Protein AF-A0A962DS33-F1 (afdb_monomer_lite)

pLDDT: mean 89.72, std 7.45, range [48.84, 98.06]

Secondary structure (DSSP, 8-state):
-HHHHHHHHHHHHTTTTT-HHHHHHHHHHHHHHIIIII--HHHHHHHHHHHHHHHHHSSS--HHHHHHHHHHHHHHHHHTT-HHHHHHHHHHHHHHHHT-SS--HHHHHHHHHHHHHHHHHTT-HHHHHHHHHHHHHHH-TT--HHHHHHHHHHHHHHHHHTTPPPPHHHHHHHHHHHHHH-TTSHHHHHHHHHHH--

Radius of gyration: 17.38 Å; chains: 1; bounding box: 37×38×50 Å

Foldseek 3Di:
DVVVLVVCVVVCVVPCVVPLLVQLVSLLVQLCCCLQPVVNLVSNVVSLVSSLVSQVPDPCRPLLSNLVSLLSQLVSCVSNVVVVSNVVSLVVSVVSVVVDPDHDLVSLLSNLLSQLQNCLVVLNLVRNVVSLVSNDVSCDPVRDPVSVLSSLLSVLSNCVSVVHADDPVLVVSLVCVCVVPNCSGPSNVVSCVSNPVD

Sequence (198 aa):
AREQIELIRPLWESDAEHNPGNLARMHEALAVIASEGDHDVERALSEIDQALAIRRAQAAPTPQELIMTLLTAHRAATLDGMHPKAEAYLKEARELLAGVAQPLPWLLRNFELREAEFAADQGDVATSRRHLQALARVLGPERPDLYADWAQYVELKLARVEHRKPTEADREWQAGLAQRWGADAEIVRVSTQLIGAN

Structure (mmCIF, N/CA/C/O backbone):
data_AF-A0A962DS33-F1
#
_entry.id   AF-A0A962DS33-F1
#
loop_
_atom_site.group_PDB
_atom_site.id
_atom_site.type_symbol
_atom_site.label_atom_id
_atom_site.label_alt_id
_atom_site.label_comp_id
_atom_site.label_asym_id
_atom_site.label_entity_id
_atom_site.label_seq_id
_atom_site.pdbx_PDB_ins_code
_atom_site.Cartn_x
_atom_site.Cartn_y
_atom_site.Cartn_z
_atom_site.occupancy
_atom_site.B_iso_or_equiv
_atom_site.auth_seq_id
_atom_site.auth_comp_id
_atom_site.auth_asym_id
_atom_site.auth_atom_id
_atom_site.pdbx_PDB_model_num
ATOM 1 N N . ALA A 1 1 ? 5.650 -15.550 8.546 1.00 69.75 1 ALA A N 1
ATOM 2 C CA . ALA A 1 1 ? 4.542 -14.630 8.881 1.00 69.75 1 ALA A CA 1
ATOM 3 C C . ALA A 1 1 ? 3.247 -15.378 9.213 1.00 69.75 1 ALA A C 1
ATOM 5 O O . ALA A 1 1 ? 2.803 -15.271 10.346 1.00 69.75 1 ALA A O 1
ATOM 6 N N . ARG A 1 2 ? 2.673 -16.187 8.304 1.00 75.25 2 ARG A N 1
ATOM 7 C CA . ARG A 1 2 ? 1.418 -16.934 8.556 1.00 75.25 2 ARG A CA 1
ATOM 8 C C . ARG A 1 2 ? 1.441 -17.781 9.831 1.00 75.25 2 ARG A C 1
ATOM 10 O O . ARG A 1 2 ? 0.589 -17.600 10.683 1.00 75.25 2 ARG A O 1
ATOM 17 N N . GLU A 1 3 ? 2.450 -18.632 9.999 1.00 80.94 3 GLU A N 1
ATOM 18 C CA . GLU A 1 3 ? 2.587 -19.487 11.192 1.00 80.94 3 GLU A CA 1
ATOM 19 C C . GLU A 1 3 ? 2.683 -18.684 12.499 1.00 80.94 3 GLU A C 1
ATOM 21 O O . GLU A 1 3 ? 2.140 -19.087 13.522 1.00 80.94 3 GLU A O 1
ATOM 26 N N . GLN A 1 4 ? 3.327 -17.514 12.462 1.00 81.50 4 GLN A N 1
ATOM 27 C CA . GLN A 1 4 ? 3.405 -16.618 13.618 1.00 81.50 4 GLN A CA 1
ATOM 28 C C . GLN A 1 4 ? 2.043 -15.990 13.924 1.00 81.50 4 GLN A C 1
ATOM 30 O O . GLN A 1 4 ? 1.675 -15.888 15.088 1.00 81.50 4 GLN A O 1
ATOM 35 N N . ILE A 1 5 ? 1.283 -15.602 12.895 1.00 85.19 5 ILE A N 1
ATOM 36 C CA . ILE A 1 5 ? -0.071 -15.073 13.076 1.00 85.19 5 ILE A CA 1
ATOM 37 C C . ILE A 1 5 ? -0.992 -16.154 13.642 1.00 85.19 5 ILE A C 1
ATOM 39 O O . ILE A 1 5 ? -1.695 -15.874 14.600 1.00 85.19 5 ILE A O 1
ATOM 43 N N . GLU A 1 6 ? -0.952 -17.386 13.133 1.00 85.81 6 GLU A N 1
ATOM 44 C CA . GLU A 1 6 ? -1.765 -18.489 13.673 1.00 85.81 6 GLU A CA 1
ATOM 45 C C . GLU A 1 6 ? -1.441 -18.788 15.147 1.00 85.81 6 GLU A C 1
ATOM 47 O O . GLU A 1 6 ? -2.332 -19.118 15.925 1.00 85.81 6 GLU A O 1
ATOM 52 N N . LEU A 1 7 ? -0.183 -18.612 15.562 1.00 86.88 7 LEU A N 1
ATOM 53 C CA . LEU A 1 7 ? 0.228 -18.805 16.953 1.00 86.88 7 LEU A CA 1
ATOM 54 C C . LEU A 1 7 ? -0.249 -17.678 17.887 1.00 86.88 7 LEU A C 1
ATOM 56 O O . LEU A 1 7 ? -0.542 -17.933 19.053 1.00 86.88 7 LEU A O 1
ATOM 60 N N . ILE A 1 8 ? -0.317 -16.437 17.397 1.00 84.88 8 ILE A N 1
ATOM 61 C CA . ILE A 1 8 ? -0.626 -15.256 18.222 1.00 84.88 8 ILE A CA 1
ATOM 62 C C . ILE A 1 8 ? -2.112 -14.866 18.133 1.00 84.88 8 ILE A C 1
ATOM 64 O O . ILE A 1 8 ? -2.649 -14.293 19.080 1.00 84.88 8 ILE A O 1
ATOM 68 N N . ARG A 1 9 ? -2.809 -15.224 17.047 1.00 87.56 9 ARG A N 1
ATOM 69 C CA . ARG A 1 9 ? -4.224 -14.900 16.807 1.00 87.56 9 ARG A CA 1
ATOM 70 C C . ARG A 1 9 ? -5.126 -15.240 18.001 1.00 87.56 9 ARG A C 1
ATOM 72 O O . ARG A 1 9 ? -5.825 -14.329 18.443 1.00 87.56 9 ARG A O 1
ATOM 79 N N . PRO A 1 10 ? -5.069 -16.444 18.612 1.00 89.06 10 PRO A N 1
ATOM 80 C CA . PRO A 1 10 ? -5.935 -16.759 19.750 1.00 89.06 10 PRO A CA 1
ATOM 81 C C . PRO A 1 10 ? -5.722 -15.824 20.951 1.00 89.06 10 PRO A C 1
ATOM 83 O O . PRO A 1 10 ? -6.654 -15.549 21.706 1.00 89.06 10 PRO A O 1
ATOM 86 N N . LEU A 1 11 ? -4.501 -15.305 21.134 1.00 85.00 11 LEU A N 1
ATOM 87 C CA . LEU A 1 11 ? -4.186 -14.360 22.208 1.00 85.00 11 LEU A CA 1
ATOM 88 C C . LEU A 1 11 ? -4.801 -12.983 21.945 1.00 85.00 11 LEU A C 1
ATOM 90 O O . LEU A 1 11 ? -5.302 -12.357 22.870 1.00 85.00 11 LEU A O 1
ATOM 94 N N . TRP A 1 12 ? -4.786 -12.508 20.699 1.00 86.06 12 TRP A N 1
ATOM 95 C CA . TRP A 1 12 ? -5.390 -11.219 20.352 1.00 86.06 12 TRP A CA 1
ATOM 96 C C . TRP A 1 12 ? -6.917 -11.277 20.280 1.00 86.06 12 TRP A C 1
ATOM 98 O O . TRP A 1 12 ? -7.574 -10.321 20.679 1.00 86.06 12 TRP A O 1
ATOM 108 N N . GLU A 1 13 ? -7.487 -12.394 19.830 1.00 87.12 13 GLU A N 1
ATOM 109 C CA . GLU A 1 13 ? -8.941 -12.592 19.775 1.00 87.12 13 GLU A CA 1
ATOM 110 C C . GLU A 1 13 ? -9.561 -12.770 21.165 1.00 87.12 13 GLU A C 1
ATOM 112 O O . GLU A 1 13 ? -10.662 -12.281 21.412 1.00 87.12 13 GLU A O 1
ATOM 117 N N . SER A 1 14 ? -8.852 -13.421 22.094 1.00 87.69 14 SER A N 1
ATOM 118 C CA . SER A 1 14 ? -9.339 -13.613 23.470 1.00 87.69 14 SER A CA 1
ATOM 119 C C . SER A 1 14 ? -9.380 -12.328 24.303 1.00 87.69 14 SER A C 1
ATOM 121 O O . SER A 1 14 ? -10.050 -12.305 25.334 1.00 87.69 14 SER A O 1
ATOM 123 N N . ASP A 1 15 ? -8.718 -11.260 23.848 1.00 85.94 15 ASP A N 1
ATOM 124 C CA . ASP A 1 15 ? -8.681 -9.955 24.512 1.00 85.94 15 ASP A CA 1
ATOM 125 C C . ASP A 1 15 ? -8.832 -8.794 23.510 1.00 85.94 15 ASP A C 1
ATOM 127 O O . ASP A 1 15 ? -8.095 -7.800 23.526 1.00 85.94 15 ASP A O 1
ATOM 131 N N . ALA A 1 16 ? -9.790 -8.949 22.590 1.00 83.00 16 ALA A N 1
ATOM 132 C CA . ALA A 1 16 ? -10.045 -8.007 21.501 1.00 83.00 16 ALA A CA 1
ATOM 133 C C . ALA A 1 16 ? -10.392 -6.592 22.000 1.00 83.00 16 ALA A C 1
ATOM 135 O O . ALA A 1 16 ? -9.999 -5.604 21.376 1.00 83.00 16 ALA A O 1
ATOM 136 N N . GLU A 1 17 ? -11.093 -6.490 23.134 1.00 83.25 17 GLU A N 1
ATOM 137 C CA . GLU A 1 17 ? -11.504 -5.210 23.726 1.00 83.25 17 GLU A CA 1
ATOM 138 C C . GLU A 1 17 ? -10.309 -4.375 24.202 1.00 83.25 17 GLU A C 1
ATOM 140 O O . GLU A 1 17 ? -10.299 -3.157 24.010 1.00 83.25 17 GLU A O 1
ATOM 145 N N . HIS A 1 18 ? -9.279 -5.010 24.771 1.00 84.50 18 HIS A N 1
ATOM 146 C CA . HIS A 1 18 ? -8.101 -4.306 25.287 1.00 84.50 18 HIS A CA 1
ATOM 147 C C . HIS A 1 18 ? -6.954 -4.222 24.272 1.00 84.50 18 HIS A C 1
ATOM 149 O O . HIS A 1 18 ? -6.033 -3.427 24.457 1.00 84.50 18 HIS A O 1
ATOM 155 N N . ASN A 1 19 ? -7.014 -4.978 23.168 1.00 84.75 19 ASN A N 1
ATOM 156 C CA . ASN A 1 19 ? -5.986 -4.977 22.122 1.00 84.75 19 ASN A CA 1
ATOM 157 C C . ASN A 1 19 ? -6.504 -4.680 20.701 1.00 84.75 19 ASN A C 1
ATOM 159 O O . ASN A 1 19 ? -5.982 -5.255 19.735 1.00 84.75 19 ASN A O 1
ATOM 163 N N . PRO A 1 20 ? -7.449 -3.742 20.498 1.00 87.62 20 PRO A N 1
ATOM 164 C CA . PRO A 1 20 ? -8.078 -3.557 19.193 1.00 87.62 20 PRO A CA 1
ATOM 165 C C . PRO A 1 20 ? -7.066 -3.088 18.132 1.00 87.62 20 PRO A C 1
ATOM 167 O O . PRO A 1 20 ? -7.207 -3.389 16.950 1.00 87.62 20 PRO A O 1
ATOM 170 N N . GLY A 1 21 ? -5.996 -2.392 18.535 1.00 87.56 21 GLY A N 1
ATOM 171 C CA . GLY A 1 21 ? -4.919 -1.989 17.627 1.00 87.56 21 GLY A CA 1
ATOM 172 C C . GLY A 1 21 ? -4.074 -3.159 17.112 1.00 87.56 21 GLY A C 1
ATOM 173 O O . GLY A 1 21 ? -3.669 -3.144 15.953 1.00 87.56 21 GLY A O 1
ATOM 174 N N . ASN A 1 22 ? -3.819 -4.176 17.942 1.00 88.81 22 ASN A N 1
ATOM 175 C CA . ASN A 1 22 ? -3.087 -5.375 17.517 1.00 88.81 22 ASN A CA 1
ATOM 176 C C . ASN A 1 22 ? -3.970 -6.278 16.658 1.00 88.81 22 ASN A C 1
ATOM 178 O O . ASN A 1 22 ? -3.499 -6.790 15.647 1.00 88.81 22 ASN A O 1
ATOM 182 N N . LEU A 1 23 ? -5.253 -6.398 17.011 1.00 91.25 23 LEU A N 1
ATOM 183 C CA . LEU A 1 23 ? -6.218 -7.160 16.228 1.00 91.25 23 LEU A CA 1
ATOM 184 C C . LEU A 1 23 ? -6.380 -6.576 14.815 1.00 91.25 23 LEU A C 1
ATOM 186 O O . LEU A 1 23 ? -6.279 -7.308 13.836 1.00 91.25 23 LEU A O 1
ATOM 190 N N . ALA A 1 24 ? -6.510 -5.251 14.684 1.00 92.50 24 ALA A N 1
ATOM 191 C CA . ALA A 1 24 ? -6.541 -4.604 13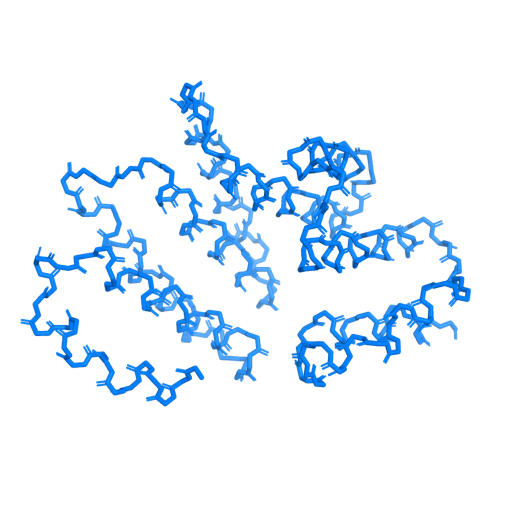.371 1.00 92.50 24 ALA A CA 1
ATOM 192 C C . ALA A 1 24 ? -5.262 -4.877 12.555 1.00 92.50 24 ALA A C 1
ATOM 194 O O . ALA A 1 24 ? -5.355 -5.294 11.405 1.00 92.50 24 ALA A O 1
ATOM 195 N N . ARG A 1 25 ? -4.069 -4.740 13.159 1.00 91.06 25 ARG A N 1
ATOM 196 C CA . ARG A 1 25 ? -2.787 -5.029 12.478 1.00 91.06 25 ARG A CA 1
ATOM 197 C C . ARG A 1 25 ? -2.646 -6.489 12.054 1.00 91.06 25 ARG A C 1
ATOM 199 O O . ARG A 1 25 ? -2.016 -6.772 11.040 1.00 91.06 25 ARG A O 1
ATOM 206 N N . MET A 1 26 ? -3.214 -7.420 12.818 1.00 93.50 26 MET A N 1
ATOM 207 C CA . MET A 1 26 ? -3.263 -8.828 12.432 1.00 93.50 26 MET A CA 1
ATOM 208 C C . MET A 1 26 ? -4.049 -9.007 11.134 1.00 93.50 26 MET A C 1
ATOM 210 O O . MET A 1 26 ? -3.543 -9.630 10.204 1.00 93.50 26 MET A O 1
ATOM 214 N N . HIS A 1 27 ? -5.252 -8.438 11.066 1.00 94.56 27 HIS A N 1
ATOM 215 C CA . HIS A 1 27 ? -6.090 -8.478 9.871 1.00 94.56 27 HIS A CA 1
ATOM 216 C C . HIS A 1 27 ? -5.427 -7.757 8.683 1.00 94.56 27 HIS A C 1
ATOM 218 O O . HIS A 1 27 ? -5.398 -8.296 7.581 1.00 94.56 27 HIS A O 1
ATOM 224 N N . GLU A 1 28 ? -4.780 -6.607 8.906 1.00 94.06 28 GLU A N 1
ATOM 225 C CA . GLU A 1 28 ? -3.959 -5.920 7.893 1.00 94.06 28 GLU A CA 1
ATOM 226 C C . GLU A 1 28 ? -2.869 -6.856 7.323 1.00 94.06 28 GLU A C 1
ATOM 228 O O . GLU A 1 28 ? -2.701 -6.960 6.108 1.00 94.06 28 GLU A O 1
ATOM 233 N N . ALA A 1 29 ? -2.150 -7.583 8.185 1.00 90.50 29 ALA A N 1
ATOM 234 C CA . ALA A 1 29 ? -1.116 -8.524 7.757 1.00 90.50 29 ALA A CA 1
ATOM 235 C C . ALA A 1 29 ? -1.692 -9.743 7.016 1.00 90.50 29 ALA A C 1
ATOM 237 O O . ALA A 1 29 ? -1.107 -10.192 6.029 1.00 90.50 29 ALA A O 1
ATOM 238 N N . LEU A 1 30 ? -2.831 -10.276 7.467 1.00 91.38 30 LEU A N 1
ATOM 239 C CA . LEU A 1 30 ? -3.521 -11.384 6.802 1.00 91.38 30 LEU A CA 1
ATOM 240 C C . LEU A 1 30 ? -4.019 -10.987 5.412 1.00 91.38 30 LEU A C 1
ATOM 242 O O . LEU A 1 30 ? -3.870 -11.777 4.482 1.00 91.38 30 LEU A O 1
ATOM 246 N N . ALA A 1 31 ? -4.515 -9.760 5.253 1.00 91.81 31 ALA A N 1
ATOM 247 C CA . ALA A 1 31 ? -4.919 -9.228 3.959 1.00 91.81 31 ALA A CA 1
ATOM 248 C C . ALA A 1 31 ? -3.753 -9.167 2.963 1.00 91.81 31 ALA A C 1
ATOM 250 O O . ALA A 1 31 ? -3.883 -9.619 1.825 1.00 91.81 31 ALA A O 1
ATOM 251 N N . VAL A 1 32 ? -2.594 -8.658 3.399 1.00 87.81 32 VAL A N 1
ATOM 252 C CA . VAL A 1 32 ? -1.387 -8.590 2.556 1.00 87.81 32 VAL A CA 1
ATOM 253 C C . VAL A 1 32 ? -0.911 -9.989 2.172 1.00 87.81 32 VAL A C 1
ATOM 255 O O . VAL A 1 32 ? -0.631 -10.237 1.004 1.00 87.81 32 VAL A O 1
ATOM 258 N N . ILE A 1 33 ? -0.872 -10.922 3.127 1.00 87.00 33 ILE A N 1
ATOM 259 C CA . ILE A 1 33 ? -0.494 -12.318 2.863 1.00 87.00 33 ILE A CA 1
ATOM 260 C C . ILE A 1 33 ? -1.449 -12.966 1.849 1.00 87.00 33 ILE A C 1
ATOM 262 O O . ILE A 1 33 ? -0.992 -13.669 0.948 1.00 87.00 33 ILE A O 1
ATOM 266 N N . ALA A 1 34 ? -2.756 -12.733 1.985 1.00 88.69 34 ALA A N 1
ATOM 267 C CA . ALA A 1 34 ? -3.756 -13.259 1.064 1.00 88.69 34 ALA A CA 1
ATOM 268 C C . ALA A 1 34 ? -3.598 -12.673 -0.352 1.00 88.69 34 ALA A C 1
ATOM 270 O O . ALA A 1 34 ? -3.615 -13.436 -1.314 1.00 88.69 34 ALA A O 1
ATOM 271 N N . SER A 1 35 ? -3.351 -11.364 -0.477 1.00 86.19 35 SER A N 1
ATOM 272 C CA . SER A 1 35 ? -3.203 -10.684 -1.779 1.00 86.19 35 SER A CA 1
ATOM 273 C C . SER A 1 35 ? -1.890 -11.056 -2.486 1.00 86.19 35 SER A C 1
ATOM 275 O O . SER A 1 35 ? -1.870 -11.444 -3.656 1.00 86.19 35 SER A O 1
ATOM 277 N N . GLU A 1 36 ? -0.761 -10.939 -1.776 1.00 82.31 36 GLU A N 1
ATOM 278 C CA . GLU A 1 36 ? 0.580 -11.086 -2.359 1.00 82.31 36 GLU A CA 1
ATOM 279 C C . GLU A 1 36 ? 1.025 -12.544 -2.482 1.00 82.31 36 GLU A C 1
ATOM 281 O O . GLU A 1 36 ? 1.724 -12.875 -3.438 1.00 82.31 36 GLU A O 1
ATOM 286 N N . GLY A 1 37 ? 0.654 -13.391 -1.517 1.00 78.06 37 GLY A N 1
ATOM 287 C CA . GLY A 1 37 ? 1.116 -14.776 -1.433 1.00 78.06 37 GLY A CA 1
ATOM 288 C C . GLY A 1 37 ? 0.131 -15.781 -2.020 1.00 78.06 37 GLY A C 1
ATOM 289 O O . GLY A 1 37 ? 0.484 -16.537 -2.920 1.00 78.06 37 GLY A O 1
ATOM 290 N N . ASP A 1 38 ? -1.099 -15.803 -1.500 1.00 80.50 38 ASP A N 1
ATOM 291 C CA . ASP A 1 38 ? -2.093 -16.816 -1.896 1.00 80.50 38 ASP A CA 1
ATOM 292 C C . ASP A 1 38 ? -2.875 -16.431 -3.158 1.00 80.50 38 ASP A C 1
ATOM 294 O O . ASP A 1 38 ? -3.505 -17.295 -3.768 1.00 80.50 38 ASP A O 1
ATOM 298 N N . HIS A 1 39 ? -2.855 -15.147 -3.531 1.00 82.19 39 HIS A N 1
ATOM 299 C CA . HIS A 1 39 ? -3.753 -14.560 -4.528 1.00 82.19 39 HIS A CA 1
ATOM 300 C C . HIS A 1 39 ? -5.237 -14.852 -4.222 1.00 82.19 39 HIS A C 1
ATOM 302 O O . HIS A 1 39 ? -6.052 -15.068 -5.121 1.00 82.19 39 HIS A O 1
ATOM 308 N N . ASP A 1 40 ? -5.576 -14.868 -2.929 1.00 89.31 40 ASP A N 1
ATOM 309 C CA . ASP A 1 40 ? -6.923 -15.086 -2.405 1.00 89.31 40 ASP A CA 1
ATOM 310 C C . ASP A 1 40 ? -7.596 -13.739 -2.131 1.00 89.31 40 ASP A C 1
ATOM 312 O O . ASP A 1 40 ? -7.549 -13.177 -1.033 1.00 89.31 40 ASP A O 1
ATOM 316 N N . VAL A 1 41 ? -8.212 -13.227 -3.189 1.00 87.38 41 VAL A N 1
ATOM 317 C CA . VAL A 1 41 ? -8.868 -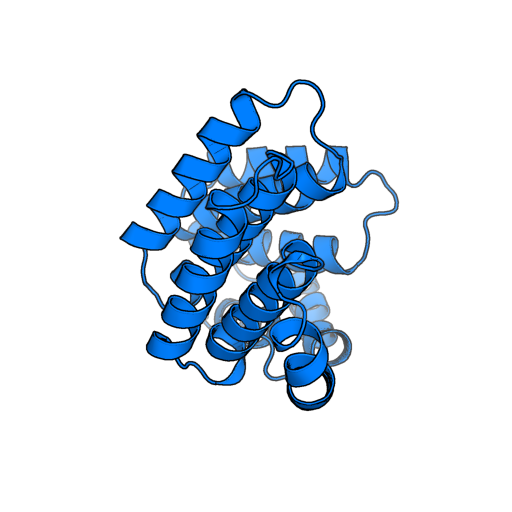11.920 -3.235 1.00 87.38 41 VAL A CA 1
ATOM 318 C C . VAL A 1 41 ? -10.033 -11.813 -2.243 1.00 87.38 41 VAL A C 1
ATOM 320 O O . VAL A 1 41 ? -10.229 -10.783 -1.594 1.00 87.38 41 VAL A O 1
ATOM 323 N N . GLU A 1 42 ? -10.838 -12.872 -2.120 1.00 89.31 42 GLU A N 1
ATOM 324 C CA . GLU A 1 42 ? -12.003 -12.879 -1.229 1.00 89.31 42 GLU A CA 1
ATOM 325 C C . GLU A 1 42 ? -11.552 -12.776 0.226 1.00 89.31 42 GLU A C 1
ATOM 327 O O . GLU A 1 42 ? -12.058 -11.944 0.989 1.00 89.31 42 GLU A O 1
ATOM 332 N N . ARG A 1 43 ? -10.538 -13.565 0.591 1.00 91.88 43 ARG A N 1
ATOM 333 C CA . ARG A 1 43 ? -9.942 -13.498 1.918 1.00 91.88 43 ARG A CA 1
ATOM 334 C C . ARG A 1 43 ? -9.294 -12.146 2.176 1.00 91.88 43 ARG A C 1
ATOM 336 O O . ARG A 1 43 ? -9.531 -11.575 3.236 1.00 91.88 43 ARG A O 1
ATOM 343 N N . ALA A 1 44 ? -8.519 -11.615 1.231 1.00 91.75 44 ALA A N 1
ATOM 344 C CA . ALA A 1 44 ? -7.869 -10.317 1.385 1.00 91.75 44 ALA A CA 1
ATOM 345 C C . ALA A 1 44 ? -8.876 -9.211 1.732 1.00 91.75 44 ALA A C 1
ATOM 347 O O . ALA A 1 44 ? -8.684 -8.474 2.702 1.00 91.75 44 ALA A O 1
ATOM 348 N N . LEU A 1 45 ? -9.993 -9.150 1.001 1.00 90.25 45 LEU A N 1
ATOM 349 C CA . LEU A 1 45 ? -11.074 -8.208 1.278 1.00 90.25 45 LEU A CA 1
ATOM 350 C C . LEU A 1 45 ? -11.734 -8.429 2.636 1.00 90.25 45 LEU A C 1
ATOM 352 O O . LEU A 1 45 ? -11.967 -7.460 3.355 1.00 90.25 45 LEU A O 1
ATOM 356 N N . SER A 1 46 ? -12.035 -9.681 2.987 1.00 93.75 46 SER A N 1
ATOM 357 C CA . SER A 1 46 ? -12.649 -9.995 4.278 1.00 93.75 46 SER A CA 1
ATOM 358 C C . SER A 1 46 ? -11.773 -9.510 5.435 1.00 93.75 46 SER A C 1
ATOM 360 O O . SER A 1 46 ? -12.271 -8.905 6.381 1.00 93.75 46 SER A O 1
ATOM 362 N N . GLU A 1 47 ? -10.462 -9.737 5.359 1.00 95.19 47 GLU A N 1
ATOM 363 C CA . GLU A 1 47 ? -9.507 -9.296 6.379 1.00 95.19 47 GLU A CA 1
ATOM 364 C C . GLU A 1 47 ? -9.409 -7.755 6.428 1.00 95.19 47 GLU A C 1
ATOM 366 O O . GLU A 1 47 ? -9.417 -7.163 7.508 1.00 95.19 47 GLU A O 1
ATOM 371 N N . ILE A 1 48 ? -9.417 -7.067 5.279 1.00 95.50 48 ILE A N 1
ATOM 372 C CA . ILE A 1 48 ? -9.467 -5.591 5.217 1.00 95.50 48 ILE A CA 1
ATOM 373 C C . ILE A 1 48 ? -10.726 -5.040 5.883 1.00 95.50 48 ILE A C 1
ATOM 375 O O . ILE A 1 48 ? -10.644 -4.083 6.659 1.00 95.50 48 ILE A O 1
ATOM 379 N N . ASP A 1 49 ? -11.885 -5.629 5.592 1.00 95.06 49 ASP A N 1
ATOM 380 C CA . ASP A 1 49 ? -13.159 -5.181 6.146 1.00 95.06 49 ASP A CA 1
ATOM 381 C C . ASP A 1 49 ? -13.169 -5.336 7.677 1.00 95.06 49 ASP A C 1
ATOM 383 O O . ASP A 1 49 ? -13.611 -4.420 8.377 1.00 95.06 49 ASP A O 1
ATOM 387 N N . GLN A 1 50 ? -12.590 -6.420 8.214 1.00 95.06 50 GLN A N 1
ATOM 388 C CA . GLN A 1 50 ? -12.398 -6.592 9.660 1.00 95.06 50 GLN A CA 1
ATOM 389 C C . GLN A 1 50 ? -11.462 -5.529 10.249 1.00 95.06 50 GLN A C 1
ATOM 391 O O . GLN A 1 50 ? -11.812 -4.877 11.236 1.00 95.06 50 GLN A O 1
ATOM 396 N N . ALA A 1 51 ? -10.298 -5.293 9.632 1.00 95.31 51 ALA A N 1
ATOM 397 C CA . ALA A 1 51 ? -9.352 -4.281 10.100 1.00 95.31 51 ALA A CA 1
ATOM 398 C C . ALA A 1 51 ? -9.991 -2.883 10.155 1.00 95.31 51 ALA A C 1
ATOM 400 O O . ALA A 1 51 ? -9.893 -2.185 11.169 1.00 95.31 51 ALA A O 1
ATOM 401 N N . LEU A 1 52 ? -10.696 -2.484 9.091 1.00 95.12 52 LEU A N 1
ATOM 402 C CA . LEU A 1 52 ? -11.386 -1.195 9.016 1.00 95.12 52 LEU A CA 1
ATOM 403 C C . LEU A 1 52 ? -12.534 -1.098 10.025 1.00 95.12 52 LEU A C 1
ATOM 405 O O . LEU A 1 52 ? -12.692 -0.046 10.648 1.00 95.12 52 LEU A O 1
ATOM 409 N N . ALA A 1 53 ? -13.315 -2.166 10.217 1.00 93.94 53 ALA A N 1
ATOM 410 C CA . ALA A 1 53 ? -14.384 -2.199 11.213 1.00 93.94 53 ALA A CA 1
ATOM 411 C C . ALA A 1 53 ? -13.833 -1.980 12.629 1.00 93.94 53 ALA A C 1
ATOM 413 O O . ALA A 1 53 ? -14.333 -1.120 13.355 1.00 93.94 53 ALA A O 1
ATOM 414 N N . ILE A 1 54 ? -12.750 -2.677 12.987 1.00 92.50 54 ILE A N 1
ATOM 415 C CA . ILE A 1 54 ? -12.088 -2.524 14.288 1.00 92.50 54 ILE A CA 1
ATOM 416 C C . ILE A 1 54 ? -11.568 -1.095 14.461 1.00 92.50 54 ILE A C 1
ATOM 418 O O . ILE A 1 54 ? -11.844 -0.461 15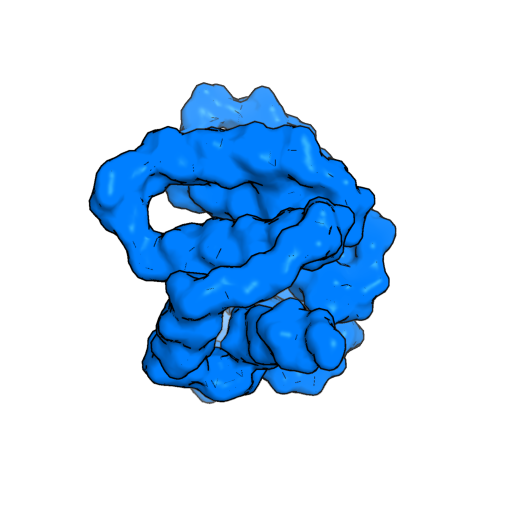.478 1.00 92.50 54 ILE A O 1
ATOM 422 N N . ARG A 1 55 ? -10.850 -0.549 13.470 1.00 92.81 55 ARG A N 1
ATOM 423 C CA . ARG A 1 55 ? -10.308 0.820 13.533 1.00 92.81 55 ARG A CA 1
ATOM 424 C C . ARG A 1 55 ? -11.401 1.869 13.688 1.00 92.81 55 ARG A C 1
ATOM 426 O O . ARG A 1 55 ? -11.238 2.787 14.480 1.00 92.81 55 ARG A O 1
ATOM 433 N N . ARG A 1 56 ? -12.512 1.733 12.962 1.00 91.25 56 ARG A N 1
ATOM 434 C CA . ARG A 1 56 ? -13.646 2.670 13.021 1.00 91.25 56 ARG A CA 1
ATOM 435 C C . ARG A 1 56 ? -14.444 2.558 14.321 1.00 91.25 56 ARG A C 1
ATOM 437 O O . ARG A 1 56 ? -15.025 3.549 14.746 1.00 91.25 56 ARG A O 1
ATOM 444 N N . ALA A 1 57 ? -14.469 1.380 14.944 1.00 89.06 57 ALA A N 1
ATOM 445 C CA . ALA A 1 57 ? -15.144 1.151 16.220 1.00 89.06 57 ALA A CA 1
ATOM 446 C C . ALA A 1 57 ? -14.316 1.586 17.443 1.00 89.06 57 ALA A C 1
ATOM 448 O O . ALA A 1 57 ? -14.864 1.708 18.539 1.00 89.06 57 ALA A O 1
ATOM 449 N N . GLN A 1 58 ? -13.009 1.822 17.289 1.00 84.56 58 GLN A N 1
ATOM 450 C CA . GLN A 1 58 ? -12.177 2.325 18.381 1.00 84.56 58 GLN A CA 1
ATOM 451 C C . GLN A 1 58 ? -12.684 3.699 18.849 1.00 84.56 58 GLN A C 1
ATOM 453 O O . GLN A 1 58 ? -13.008 4.575 18.051 1.00 84.56 58 GLN A O 1
ATOM 458 N N . ALA A 1 59 ? -12.711 3.914 20.166 1.00 66.69 59 ALA A N 1
ATOM 459 C CA . ALA A 1 59 ? -13.118 5.198 20.741 1.00 66.69 59 ALA A CA 1
ATOM 460 C C . ALA A 1 59 ? -12.108 6.330 20.453 1.00 66.69 59 ALA A C 1
ATOM 462 O O . ALA A 1 59 ? -12.466 7.505 20.510 1.00 66.69 59 ALA A O 1
ATOM 463 N N . ALA A 1 60 ? -10.851 5.982 20.152 1.00 63.94 60 ALA A N 1
ATOM 464 C CA . ALA A 1 60 ? -9.783 6.925 19.826 1.00 63.94 60 ALA A CA 1
ATOM 465 C C . ALA A 1 60 ? -8.702 6.300 18.913 1.00 63.94 60 ALA A C 1
ATOM 467 O O . ALA A 1 60 ? -7.536 6.248 19.313 1.00 63.94 60 ALA A O 1
ATOM 468 N N . PRO A 1 61 ? -9.034 5.807 17.701 1.00 64.06 61 PRO A N 1
ATOM 469 C CA . PRO A 1 61 ? -7.999 5.502 16.725 1.00 64.06 61 PRO A CA 1
ATOM 470 C C . PRO A 1 61 ? -7.260 6.808 16.454 1.00 64.06 61 PRO A C 1
ATOM 472 O O . PRO A 1 61 ? -7.886 7.856 16.247 1.00 64.06 61 PRO A O 1
ATOM 475 N N . THR A 1 62 ? -5.931 6.787 16.433 1.00 78.88 62 THR A N 1
ATOM 476 C CA . THR A 1 62 ? -5.262 7.956 15.865 1.00 78.88 62 THR A CA 1
ATOM 477 C C . THR A 1 62 ? -5.687 8.028 14.392 1.00 78.88 62 THR A C 1
ATOM 479 O O . THR A 1 62 ? -5.658 6.998 13.713 1.00 78.88 62 THR A O 1
ATOM 482 N N . PRO A 1 63 ? -6.089 9.195 13.849 1.00 86.94 63 PRO A N 1
ATOM 483 C CA . PRO A 1 63 ? -6.420 9.312 12.425 1.00 86.94 63 PRO A CA 1
ATOM 484 C C . PRO A 1 63 ? -5.335 8.706 11.523 1.00 86.94 63 PRO A C 1
ATOM 486 O O . PRO A 1 63 ? -5.620 8.125 10.485 1.00 86.94 63 PRO A O 1
ATOM 489 N N . GLN A 1 64 ? -4.086 8.753 11.987 1.00 91.56 64 GLN A N 1
ATOM 490 C CA . GLN A 1 64 ? -2.912 8.165 11.351 1.00 91.56 64 GLN A CA 1
ATOM 491 C C . GLN A 1 64 ? -2.968 6.632 11.231 1.00 91.56 64 GLN A C 1
ATOM 493 O O . GLN A 1 64 ? -2.569 6.092 10.203 1.00 91.56 64 GLN A O 1
ATOM 498 N N . GLU A 1 65 ? -3.478 5.915 12.234 1.00 91.88 65 GLU A N 1
ATOM 499 C CA . GLU A 1 65 ? -3.649 4.457 12.168 1.00 91.88 65 GLU A CA 1
ATOM 500 C C . GLU A 1 65 ? -4.748 4.039 11.191 1.00 91.88 65 GLU A C 1
ATOM 502 O O . GLU A 1 65 ? -4.577 3.069 10.449 1.00 91.88 65 GLU A O 1
ATOM 507 N N . LEU A 1 66 ? -5.861 4.779 11.154 1.00 94.31 66 LEU A N 1
ATOM 508 C CA . LEU A 1 66 ? -6.903 4.539 10.157 1.00 94.31 66 LEU A CA 1
ATOM 509 C C . LEU A 1 66 ? -6.368 4.801 8.744 1.00 94.31 66 LEU A C 1
ATOM 511 O O . LEU A 1 66 ? -6.577 3.974 7.859 1.00 94.31 66 LEU A O 1
ATOM 515 N N . ILE A 1 67 ? -5.609 5.886 8.545 1.00 96.31 67 ILE A N 1
ATOM 516 C CA . ILE A 1 67 ? -4.959 6.165 7.257 1.00 96.31 67 ILE A CA 1
ATOM 517 C C . ILE A 1 67 ? -4.041 5.003 6.857 1.00 96.31 67 ILE A C 1
ATOM 519 O O . ILE A 1 67 ? -4.124 4.549 5.723 1.00 96.31 67 ILE A O 1
ATOM 523 N N . MET A 1 68 ? -3.221 4.454 7.759 1.00 94.75 68 MET A N 1
ATOM 524 C CA . MET A 1 68 ? -2.399 3.279 7.419 1.00 94.75 6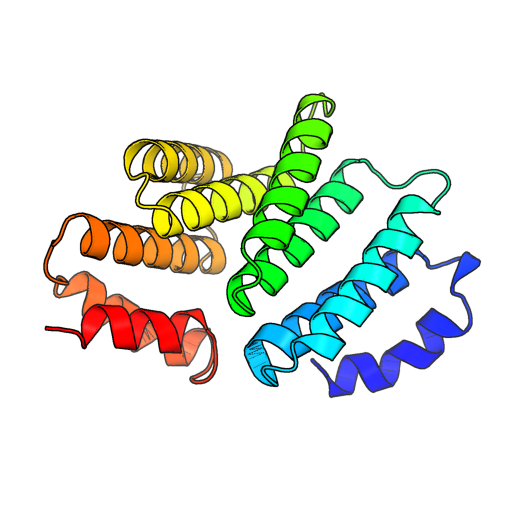8 MET A CA 1
ATOM 525 C C . MET A 1 68 ? -3.218 2.074 6.999 1.00 94.75 68 MET A C 1
ATOM 527 O O . MET A 1 68 ? -2.873 1.415 6.023 1.00 94.75 68 MET A O 1
ATOM 531 N N . THR A 1 69 ? -4.308 1.809 7.713 1.00 95.88 69 THR A N 1
ATOM 532 C CA . THR A 1 69 ? -5.204 0.698 7.384 1.00 95.88 69 THR A CA 1
ATOM 533 C C . THR A 1 69 ? -5.784 0.887 5.980 1.00 95.88 69 THR A C 1
ATOM 535 O O . THR A 1 69 ? -5.793 -0.050 5.186 1.00 95.88 69 THR A O 1
ATOM 538 N N . LEU A 1 70 ? -6.182 2.115 5.629 1.00 97.25 70 LEU A N 1
ATOM 539 C CA . LEU A 1 70 ? -6.662 2.469 4.291 1.00 97.25 70 LEU A CA 1
ATOM 540 C C . LEU A 1 70 ? -5.573 2.352 3.215 1.00 97.25 70 LEU A C 1
ATOM 542 O O . LEU A 1 70 ? -5.864 1.910 2.109 1.00 97.25 70 LEU A O 1
ATOM 546 N N . LEU A 1 71 ? -4.319 2.698 3.515 1.00 96.38 71 LEU A N 1
ATOM 547 C CA . LEU A 1 71 ? -3.200 2.528 2.579 1.00 96.38 71 LEU A CA 1
ATOM 548 C C . LEU A 1 71 ? -2.880 1.045 2.325 1.00 96.38 71 LEU A C 1
ATOM 550 O O . LEU A 1 71 ? -2.591 0.671 1.186 1.00 96.38 71 LEU A O 1
ATOM 554 N N . THR A 1 72 ? -2.980 0.197 3.352 1.00 94.19 72 THR A N 1
ATOM 555 C CA . THR A 1 72 ? -2.883 -1.265 3.214 1.00 94.19 72 THR A CA 1
ATOM 556 C C . THR A 1 72 ? -4.050 -1.815 2.396 1.00 94.19 72 THR A C 1
ATOM 558 O O . THR A 1 72 ? -3.831 -2.581 1.459 1.00 94.19 72 THR A O 1
ATOM 561 N N . ALA A 1 73 ? -5.276 -1.370 2.687 1.00 94.94 73 ALA A N 1
ATOM 562 C CA . ALA A 1 73 ? -6.477 -1.749 1.948 1.00 94.94 73 ALA A CA 1
ATOM 563 C C . ALA A 1 73 ? -6.394 -1.352 0.467 1.00 94.94 73 ALA A C 1
ATOM 565 O O . ALA A 1 73 ? -6.713 -2.147 -0.414 1.00 94.94 73 ALA A O 1
ATOM 566 N N . HIS A 1 74 ? -5.909 -0.139 0.190 1.00 95.06 74 HIS A N 1
ATOM 567 C CA . HIS A 1 74 ? -5.628 0.339 -1.157 1.00 95.06 74 HIS A CA 1
ATOM 568 C C . HIS A 1 74 ? -4.644 -0.585 -1.880 1.00 95.06 74 HIS A C 1
ATOM 570 O O . HIS A 1 74 ? -4.924 -1.004 -2.999 1.00 95.06 74 HIS A O 1
ATOM 576 N N . ARG A 1 75 ? -3.512 -0.923 -1.245 1.00 91.06 75 ARG A N 1
ATOM 577 C CA . ARG A 1 75 ? -2.501 -1.811 -1.837 1.00 91.06 75 ARG A CA 1
ATOM 578 C C . ARG A 1 75 ? -3.102 -3.168 -2.192 1.00 91.06 75 ARG A C 1
ATOM 580 O O . ARG A 1 75 ? -3.012 -3.562 -3.345 1.00 91.06 75 ARG A O 1
ATOM 587 N N . ALA A 1 76 ? -3.741 -3.838 -1.239 1.00 89.81 76 ALA A N 1
ATOM 588 C CA . ALA A 1 76 ? -4.372 -5.136 -1.466 1.00 89.81 76 ALA A CA 1
ATOM 589 C C . ALA A 1 76 ? -5.407 -5.085 -2.606 1.00 89.81 76 ALA A C 1
ATOM 591 O O . ALA A 1 76 ? -5.315 -5.845 -3.564 1.00 89.81 76 ALA A O 1
ATOM 592 N N . ALA A 1 77 ? -6.305 -4.094 -2.591 1.00 90.62 77 ALA A N 1
ATOM 593 C CA . ALA A 1 77 ? -7.280 -3.912 -3.663 1.00 90.62 77 ALA A CA 1
ATOM 594 C C . ALA A 1 77 ? -6.629 -3.652 -5.038 1.00 90.62 77 ALA A C 1
ATOM 596 O O . ALA A 1 77 ? -7.156 -4.105 -6.051 1.00 90.62 77 ALA A O 1
ATOM 597 N N . THR A 1 78 ? -5.496 -2.943 -5.102 1.00 88.88 78 THR A N 1
ATOM 598 C CA . THR A 1 78 ? -4.739 -2.747 -6.351 1.00 88.88 78 THR A CA 1
ATOM 599 C C . THR A 1 78 ? -4.156 -4.064 -6.866 1.00 88.88 78 THR A C 1
ATOM 601 O O . THR A 1 78 ? -4.280 -4.347 -8.057 1.00 88.88 78 THR A O 1
ATOM 604 N N . LEU A 1 79 ? -3.567 -4.879 -5.984 1.00 84.44 79 LEU A N 1
ATOM 605 C CA . LEU A 1 79 ? -2.997 -6.187 -6.337 1.00 84.44 79 LEU A CA 1
ATOM 606 C C . LEU A 1 79 ? -4.042 -7.145 -6.900 1.00 84.44 79 LEU A C 1
ATOM 608 O O . LEU A 1 79 ? -3.772 -7.870 -7.855 1.00 84.44 79 LEU A O 1
ATOM 612 N N . ASP A 1 80 ? -5.247 -7.073 -6.350 1.00 85.12 80 ASP A N 1
ATOM 613 C CA . ASP A 1 80 ? -6.375 -7.910 -6.738 1.00 85.12 80 ASP A CA 1
ATOM 614 C C . ASP A 1 80 ? -7.160 -7.348 -7.943 1.00 85.12 80 ASP A C 1
ATOM 616 O O . ASP A 1 80 ? -8.216 -7.868 -8.309 1.00 85.12 80 ASP A O 1
ATOM 620 N N . GLY A 1 81 ? -6.684 -6.263 -8.570 1.00 86.44 81 GLY A N 1
ATOM 621 C CA . GLY A 1 81 ? -7.325 -5.637 -9.736 1.00 86.44 81 GLY A CA 1
ATOM 622 C C . GLY A 1 81 ? -8.641 -4.908 -9.426 1.00 86.44 81 GLY A C 1
ATOM 623 O O . GLY A 1 81 ? -9.412 -4.570 -10.327 1.00 86.44 81 GLY A O 1
ATOM 624 N N . MET A 1 82 ? -8.924 -4.630 -8.154 1.00 88.81 82 MET A N 1
ATOM 625 C CA . MET A 1 82 ? -10.147 -3.979 -7.683 1.00 88.81 82 MET A CA 1
ATOM 626 C C . MET A 1 82 ? -10.034 -2.454 -7.697 1.00 88.81 82 MET A C 1
ATOM 628 O O . MET A 1 82 ? -10.217 -1.785 -6.675 1.00 88.81 82 MET A O 1
ATOM 632 N N . HIS A 1 83 ? -9.767 -1.887 -8.874 1.00 87.94 83 HIS A N 1
ATOM 633 C CA . HIS A 1 83 ? -9.470 -0.460 -9.034 1.00 87.94 83 HIS A CA 1
ATOM 634 C C . HIS A 1 83 ? -10.484 0.494 -8.369 1.00 87.94 83 HIS A C 1
ATOM 636 O O . HIS A 1 83 ? -10.034 1.409 -7.678 1.00 87.94 83 HIS A O 1
ATOM 642 N N . PRO A 1 84 ? -11.819 0.283 -8.450 1.00 93.44 84 PRO A N 1
ATOM 643 C CA . PRO A 1 84 ? -12.771 1.177 -7.785 1.00 93.44 84 PRO A CA 1
ATOM 644 C C . PRO A 1 84 ? -12.641 1.196 -6.253 1.00 93.44 84 PRO A C 1
ATOM 646 O O . PRO A 1 84 ? -12.761 2.253 -5.636 1.00 93.44 84 PRO A O 1
ATOM 649 N N . LYS A 1 85 ? -12.377 0.040 -5.622 1.00 92.44 85 LYS A N 1
ATOM 650 C CA . LYS A 1 85 ? -12.149 -0.031 -4.169 1.00 92.44 85 LYS A CA 1
ATOM 651 C C . LYS A 1 85 ? -10.810 0.600 -3.800 1.00 92.44 85 LYS A C 1
ATOM 653 O O . LYS A 1 85 ? -10.751 1.387 -2.859 1.00 92.44 85 LYS A O 1
ATOM 658 N N . ALA A 1 86 ? -9.759 0.294 -4.562 1.00 93.25 86 ALA A N 1
ATOM 659 C CA . ALA A 1 86 ? -8.435 0.865 -4.350 1.00 93.25 86 ALA A CA 1
ATOM 660 C C . ALA A 1 86 ? -8.476 2.402 -4.381 1.00 93.25 86 ALA A C 1
ATOM 662 O O . ALA A 1 86 ? -7.936 3.055 -3.486 1.00 93.25 86 ALA A O 1
ATOM 663 N N . GLU A 1 87 ? -9.160 2.985 -5.367 1.00 95.69 87 GLU A N 1
ATOM 664 C CA . GLU A 1 87 ? -9.335 4.433 -5.474 1.00 95.69 87 GLU A CA 1
ATOM 665 C C . GLU A 1 87 ? -10.117 5.007 -4.284 1.00 95.69 87 GLU A C 1
ATOM 667 O O . GLU A 1 87 ? -9.709 6.020 -3.712 1.00 95.69 87 GLU A O 1
ATOM 672 N N . ALA A 1 88 ? -11.204 4.346 -3.869 1.00 96.75 88 ALA A N 1
ATOM 673 C CA . ALA A 1 88 ? -12.010 4.781 -2.731 1.00 96.75 88 ALA A CA 1
ATOM 674 C C . ALA A 1 88 ? -11.202 4.820 -1.422 1.00 96.75 88 ALA A C 1
ATOM 676 O O . ALA A 1 88 ? -11.260 5.818 -0.703 1.00 96.75 88 ALA A O 1
ATOM 677 N N . TYR A 1 89 ? -10.402 3.786 -1.139 1.00 97.38 89 TYR A N 1
ATOM 678 C CA . TYR A 1 89 ? -9.557 3.751 0.058 1.00 97.38 89 TYR A CA 1
ATOM 679 C C . TYR A 1 89 ? -8.490 4.852 0.049 1.00 97.38 89 TYR A C 1
ATOM 681 O O . TYR A 1 89 ? -8.294 5.532 1.058 1.00 97.38 89 TYR A O 1
ATOM 689 N N . LEU A 1 90 ? -7.827 5.078 -1.092 1.00 97.44 90 LEU A N 1
ATOM 690 C CA . LEU A 1 90 ? -6.819 6.137 -1.206 1.00 97.44 90 LEU A CA 1
ATOM 691 C C . LEU A 1 90 ? -7.448 7.535 -1.105 1.00 97.44 90 LEU A C 1
ATOM 693 O O . LEU A 1 90 ? -6.859 8.442 -0.517 1.00 97.44 90 LEU A O 1
ATOM 697 N N . LYS A 1 91 ? -8.667 7.713 -1.625 1.00 97.88 91 LYS A N 1
ATOM 698 C CA . LYS A 1 91 ? -9.437 8.949 -1.463 1.00 97.88 91 LYS A CA 1
ATOM 699 C C . LYS A 1 91 ? -9.753 9.238 0.007 1.00 97.88 91 LYS A C 1
ATOM 701 O O . LYS A 1 91 ? -9.475 10.342 0.465 1.00 97.88 91 LYS A O 1
ATOM 706 N N . GLU A 1 92 ? -10.268 8.262 0.749 1.00 97.06 92 GLU A N 1
ATOM 707 C CA . GLU A 1 92 ? -10.543 8.417 2.186 1.00 97.06 92 GLU A CA 1
ATOM 708 C C . GLU A 1 92 ? -9.250 8.728 2.966 1.00 97.06 92 GLU A C 1
ATOM 710 O O . GLU A 1 92 ? -9.225 9.620 3.815 1.00 97.06 92 GLU A O 1
ATOM 715 N N . ALA A 1 93 ? -8.137 8.069 2.620 1.00 97.56 93 ALA A N 1
ATOM 716 C CA . ALA A 1 93 ? -6.828 8.345 3.208 1.00 97.56 93 ALA A CA 1
ATOM 717 C C . ALA A 1 93 ? -6.367 9.798 2.974 1.00 97.56 93 ALA A C 1
ATOM 719 O O . ALA A 1 93 ? -5.876 10.432 3.910 1.00 97.56 93 ALA A O 1
ATOM 720 N N . ARG A 1 94 ? -6.550 10.346 1.760 1.00 97.62 94 ARG A N 1
ATOM 721 C CA . ARG A 1 94 ? -6.256 11.759 1.433 1.00 97.62 94 ARG A CA 1
ATOM 722 C C . ARG A 1 94 ? -7.076 12.717 2.296 1.00 97.62 94 ARG A C 1
ATOM 724 O O . ARG A 1 94 ? -6.523 13.663 2.856 1.00 97.62 94 ARG A O 1
ATOM 731 N N . GLU A 1 95 ? -8.383 12.475 2.394 1.00 96.56 95 GLU A N 1
ATOM 732 C CA . GLU A 1 95 ? -9.320 13.320 3.147 1.00 96.56 95 GLU A CA 1
ATOM 733 C C . GLU A 1 95 ? -8.972 13.349 4.639 1.00 96.56 95 GLU A C 1
ATOM 735 O O . GLU A 1 95 ? -8.909 14.421 5.244 1.00 96.56 95 GLU A O 1
ATOM 740 N N . LEU A 1 96 ? -8.665 12.187 5.220 1.00 95.19 96 LEU A N 1
ATOM 741 C CA . LEU A 1 96 ? -8.226 12.091 6.610 1.00 95.19 96 LEU A CA 1
ATOM 742 C C . LEU A 1 96 ? -6.874 12.771 6.829 1.00 95.19 96 LEU A C 1
ATOM 744 O O . LEU A 1 96 ? -6.724 13.524 7.792 1.00 95.19 96 LEU A O 1
ATOM 748 N N . LEU A 1 97 ? -5.898 12.544 5.942 1.00 96.00 97 LEU A N 1
ATOM 749 C CA . LEU A 1 97 ? -4.561 13.128 6.065 1.00 96.00 97 LEU A CA 1
ATOM 750 C C . LEU A 1 97 ? -4.600 14.662 6.025 1.00 96.00 97 LEU A C 1
ATOM 752 O O . LEU A 1 97 ? -3.860 15.299 6.772 1.00 96.00 97 LEU A O 1
ATOM 756 N N . ALA A 1 98 ? -5.494 15.256 5.228 1.00 94.75 98 ALA A N 1
ATOM 757 C CA . ALA A 1 98 ? -5.686 16.707 5.172 1.00 94.75 98 ALA A CA 1
ATOM 758 C C . ALA A 1 98 ? -6.107 17.320 6.524 1.00 94.75 98 ALA A C 1
ATOM 760 O O . ALA A 1 98 ? -5.820 18.487 6.788 1.00 94.75 98 ALA A O 1
ATOM 761 N N . GLY A 1 99 ? -6.758 16.537 7.391 1.00 92.38 99 GLY A N 1
ATOM 762 C CA . GLY A 1 99 ? -7.126 16.934 8.752 1.00 92.38 99 GLY A CA 1
ATOM 763 C C . GLY A 1 99 ? -6.028 16.717 9.801 1.00 92.38 99 GLY A C 1
ATOM 764 O O . GLY A 1 99 ? -6.196 17.119 10.954 1.00 92.38 99 GLY A O 1
ATOM 765 N N . VAL A 1 100 ? -4.902 16.088 9.448 1.00 92.56 100 VAL A N 1
ATOM 766 C CA . VAL A 1 100 ? -3.809 15.804 10.387 1.00 92.56 100 VAL A CA 1
ATOM 767 C C . VAL A 1 100 ? -2.819 16.968 10.398 1.00 92.56 100 VAL A C 1
ATOM 769 O O . VAL A 1 100 ? -2.052 17.155 9.462 1.00 92.56 100 VAL A O 1
ATOM 772 N N . ALA A 1 101 ? -2.782 17.726 11.498 1.00 91.44 101 ALA A N 1
ATOM 773 C CA . ALA A 1 101 ? -1.911 18.902 11.616 1.00 91.44 101 ALA A CA 1
ATOM 774 C C . ALA A 1 101 ? -0.406 18.576 11.539 1.00 91.44 101 ALA A C 1
ATOM 776 O O . ALA A 1 101 ? 0.374 19.365 11.012 1.00 91.44 101 ALA A O 1
ATOM 777 N N . GLN A 1 102 ? 0.011 17.437 12.099 1.00 90.69 102 GLN A N 1
ATOM 778 C CA . GLN A 1 102 ? 1.410 16.997 12.143 1.00 90.69 102 GLN A CA 1
ATOM 779 C C . GLN A 1 102 ? 1.489 15.488 11.868 1.00 90.69 102 GLN A C 1
ATOM 781 O O . GLN A 1 102 ? 1.549 14.685 12.806 1.00 90.69 102 GLN A O 1
ATOM 786 N N . PRO A 1 103 ? 1.414 15.074 10.592 1.00 92.38 103 PRO A N 1
ATOM 787 C CA . PRO A 1 103 ? 1.500 13.667 10.235 1.00 92.38 103 PRO A CA 1
ATOM 788 C C . PRO A 1 103 ? 2.905 13.138 10.520 1.00 92.38 103 PRO A C 1
ATOM 790 O O . PRO A 1 103 ? 3.908 13.801 10.246 1.00 92.38 103 PRO A O 1
ATOM 793 N N . LEU A 1 104 ? 2.986 11.932 11.082 1.00 91.38 104 LEU A N 1
ATOM 794 C CA . LEU A 1 104 ? 4.275 11.324 11.390 1.00 91.38 104 LEU A CA 1
ATOM 795 C C . LEU A 1 104 ? 5.034 10.984 10.092 1.00 91.38 104 LEU A C 1
ATOM 797 O O . LEU A 1 104 ? 4.415 10.578 9.106 1.00 91.38 104 LEU A O 1
ATOM 801 N N . PRO A 1 105 ? 6.380 11.072 10.067 1.00 90.50 105 PRO A N 1
ATOM 802 C CA . PRO A 1 105 ? 7.154 10.790 8.857 1.00 90.50 105 PRO A CA 1
ATOM 803 C C . PRO A 1 105 ? 6.905 9.398 8.271 1.00 90.50 105 PRO A C 1
ATOM 805 O O . PRO A 1 105 ? 6.880 9.243 7.055 1.00 90.50 105 PRO A O 1
ATOM 808 N N . TRP A 1 106 ? 6.690 8.379 9.109 1.00 89.38 106 TRP A N 1
ATOM 809 C CA . TRP A 1 106 ? 6.384 7.029 8.629 1.00 89.38 106 TRP A CA 1
ATOM 810 C C . TRP A 1 106 ? 5.049 6.965 7.874 1.00 89.38 106 TRP A C 1
ATOM 812 O O . TRP A 1 106 ? 4.943 6.209 6.911 1.00 89.38 106 TRP A O 1
ATOM 822 N N . LEU A 1 107 ? 4.061 7.781 8.255 1.00 93.00 107 LEU A N 1
ATOM 823 C CA . LEU A 1 107 ? 2.763 7.844 7.587 1.00 93.00 107 LEU A CA 1
ATOM 824 C C . LEU A 1 107 ? 2.930 8.465 6.205 1.00 93.00 107 LEU A C 1
ATOM 826 O O . LEU A 1 107 ? 2.507 7.888 5.207 1.00 93.00 107 LEU A O 1
ATOM 830 N N . LEU A 1 108 ? 3.622 9.607 6.157 1.00 95.00 108 LEU A N 1
ATOM 831 C CA . LEU A 1 108 ? 3.910 10.313 4.914 1.00 95.00 108 LEU A CA 1
ATOM 832 C C . LEU A 1 108 ? 4.690 9.433 3.931 1.00 95.00 108 LEU A C 1
ATOM 834 O O . LEU A 1 108 ? 4.343 9.390 2.762 1.00 95.00 108 LEU A O 1
ATOM 838 N N . ARG A 1 109 ? 5.693 8.669 4.385 1.00 93.88 109 ARG A N 1
ATOM 839 C CA . ARG A 1 109 ? 6.444 7.754 3.499 1.00 93.88 109 ARG A CA 1
ATOM 840 C C . ARG A 1 109 ? 5.534 6.746 2.801 1.00 93.88 109 ARG A C 1
ATOM 842 O O . ARG A 1 109 ? 5.662 6.537 1.600 1.00 93.88 109 ARG A O 1
ATOM 849 N N . ASN A 1 110 ? 4.623 6.126 3.547 1.00 93.88 110 ASN A N 1
ATOM 850 C CA . ASN A 1 110 ? 3.688 5.157 2.979 1.00 93.88 110 ASN A CA 1
ATOM 851 C C . ASN A 1 110 ? 2.691 5.836 2.044 1.00 93.88 110 ASN A C 1
ATOM 853 O O . ASN A 1 110 ? 2.463 5.349 0.941 1.00 93.88 110 ASN A O 1
ATOM 857 N N . PHE A 1 111 ? 2.146 6.973 2.468 1.00 97.06 111 PHE A N 1
ATOM 858 C CA . PHE A 1 111 ? 1.179 7.736 1.695 1.00 97.06 111 PHE A CA 1
ATOM 859 C C . PHE A 1 111 ? 1.751 8.184 0.344 1.00 97.06 111 PHE A C 1
ATOM 861 O O . PHE A 1 111 ? 1.199 7.842 -0.698 1.00 97.06 111 PHE A O 1
ATOM 868 N N . GLU A 1 112 ? 2.902 8.861 0.351 1.00 97.06 112 GLU A N 1
ATOM 869 C CA . GLU A 1 112 ? 3.561 9.345 -0.867 1.00 97.06 112 GLU A CA 1
ATOM 870 C C . GLU A 1 112 ? 3.944 8.193 -1.804 1.00 97.06 112 GLU A C 1
ATOM 872 O O . GLU A 1 112 ? 3.830 8.315 -3.021 1.00 97.06 112 GLU A O 1
ATOM 877 N N . LEU A 1 113 ? 4.351 7.042 -1.257 1.00 95.56 113 LEU A N 1
ATOM 878 C CA . LEU A 1 113 ? 4.628 5.864 -2.074 1.00 95.56 113 LEU A CA 1
ATOM 879 C C . LEU A 1 113 ? 3.360 5.315 -2.748 1.00 95.56 113 LEU A C 1
ATOM 881 O O . LEU A 1 113 ? 3.403 5.010 -3.937 1.00 95.56 113 LEU A O 1
ATOM 885 N N . ARG A 1 114 ? 2.246 5.180 -2.012 1.00 96.12 114 ARG A N 1
ATOM 886 C CA . ARG A 1 114 ? 0.975 4.685 -2.577 1.00 96.12 114 ARG A CA 1
ATOM 887 C C . ARG A 1 114 ? 0.435 5.632 -3.650 1.00 96.12 114 ARG A C 1
ATOM 889 O O . ARG A 1 114 ? -0.001 5.171 -4.695 1.00 96.12 114 ARG A O 1
ATOM 896 N N . GLU A 1 115 ? 0.516 6.940 -3.419 1.00 97.75 115 GLU A N 1
ATOM 897 C CA . GLU A 1 115 ? 0.141 7.964 -4.401 1.00 97.75 115 GLU A CA 1
ATOM 898 C C . GLU A 1 115 ? 0.975 7.875 -5.681 1.00 97.75 115 GLU A C 1
ATOM 900 O O . GLU A 1 115 ? 0.434 7.894 -6.788 1.00 97.75 115 GLU A O 1
ATOM 905 N N . ALA A 1 116 ? 2.297 7.752 -5.532 1.00 97.19 116 ALA A N 1
ATOM 906 C CA . ALA A 1 116 ? 3.203 7.628 -6.663 1.00 97.19 116 ALA A CA 1
ATOM 907 C C . ALA A 1 116 ? 2.923 6.367 -7.485 1.00 97.19 116 ALA A C 1
ATOM 909 O O . ALA A 1 116 ? 2.866 6.429 -8.715 1.00 97.19 116 ALA A O 1
ATOM 910 N N . GLU A 1 117 ? 2.742 5.239 -6.803 1.00 94.81 117 GLU A N 1
ATOM 911 C CA . GLU A 1 117 ? 2.434 3.958 -7.424 1.00 94.81 117 GLU A CA 1
ATOM 912 C C . GLU A 1 117 ? 1.091 3.997 -8.160 1.00 94.81 117 GLU A C 1
ATOM 914 O O . GLU A 1 117 ? 1.037 3.675 -9.345 1.00 94.81 117 GLU A O 1
ATOM 919 N N . PHE A 1 118 ? 0.035 4.476 -7.500 1.00 95.00 118 PHE A N 1
ATOM 920 C CA . PHE A 1 118 ? -1.294 4.565 -8.097 1.00 95.00 118 PHE A CA 1
ATOM 921 C C . PHE A 1 118 ? -1.313 5.488 -9.319 1.00 95.00 118 PHE A C 1
ATOM 923 O O . PHE A 1 118 ? -1.871 5.134 -10.355 1.00 95.00 118 PHE A O 1
ATOM 930 N N . ALA A 1 119 ? -0.662 6.652 -9.240 1.00 95.62 119 ALA A N 1
ATOM 931 C CA . ALA A 1 119 ? -0.546 7.556 -10.379 1.00 95.62 119 ALA A CA 1
ATOM 932 C C . ALA A 1 119 ? 0.219 6.918 -11.552 1.00 95.62 119 ALA A C 1
ATOM 934 O O . ALA A 1 119 ? -0.187 7.085 -12.701 1.00 95.62 119 ALA A O 1
ATOM 935 N N . ALA A 1 120 ? 1.278 6.146 -11.279 1.00 94.38 120 ALA A N 1
ATOM 936 C CA . ALA A 1 120 ? 2.008 5.417 -12.317 1.00 94.38 120 ALA A CA 1
ATOM 937 C C . ALA A 1 120 ? 1.130 4.354 -12.997 1.00 94.38 120 ALA A C 1
ATOM 939 O O . ALA A 1 120 ? 1.156 4.246 -14.222 1.00 94.38 120 ALA A O 1
ATOM 940 N N . ASP A 1 121 ? 0.312 3.628 -12.229 1.00 90.94 121 ASP A N 1
ATOM 941 C CA . ASP A 1 121 ? -0.624 2.628 -12.760 1.00 90.94 121 ASP A CA 1
ATOM 942 C C . ASP A 1 121 ? -1.716 3.255 -13.645 1.00 90.94 121 ASP A C 1
ATOM 944 O O . ASP A 1 121 ? -2.178 2.631 -14.599 1.00 90.94 121 ASP A O 1
ATOM 948 N N . GLN A 1 122 ? -2.092 4.512 -13.381 1.00 91.38 122 GLN A N 1
ATOM 949 C CA . GLN A 1 122 ? -3.000 5.298 -14.230 1.00 91.38 122 GLN A CA 1
ATOM 950 C C . GLN A 1 122 ? -2.301 5.972 -15.427 1.00 91.38 122 GLN A C 1
ATOM 952 O O . GLN A 1 122 ? -2.955 6.625 -16.239 1.00 91.38 122 GLN A O 1
ATOM 957 N N . GLY A 1 123 ? -0.975 5.858 -15.541 1.00 94.12 123 GLY A N 1
ATOM 958 C CA . GLY A 1 123 ? -0.185 6.558 -16.554 1.00 94.12 123 GLY A CA 1
ATOM 959 C C . GLY A 1 123 ? -0.011 8.064 -16.307 1.00 94.12 123 GLY A C 1
ATOM 960 O O . GLY A 1 123 ? 0.475 8.776 -17.186 1.00 94.12 123 GLY A O 1
ATOM 961 N N . ASP A 1 124 ? -0.361 8.571 -15.121 1.00 96.38 124 ASP A N 1
ATOM 962 C CA . ASP A 1 124 ? -0.131 9.963 -14.722 1.00 96.38 124 ASP A CA 1
ATOM 963 C C . ASP A 1 124 ? 1.304 10.152 -14.206 1.00 96.38 124 ASP A C 1
ATOM 965 O O . ASP A 1 124 ? 1.603 10.172 -13.005 1.00 96.38 124 ASP A O 1
ATOM 969 N N . VAL A 1 125 ? 2.214 10.313 -15.166 1.00 96.62 125 VAL A N 1
ATOM 970 C CA . VAL A 1 125 ? 3.647 10.512 -14.925 1.00 96.62 125 VAL A CA 1
ATOM 971 C C . VAL A 1 125 ? 3.916 11.744 -14.058 1.00 96.62 125 VAL A C 1
ATOM 973 O O . VAL A 1 125 ? 4.789 11.715 -13.187 1.00 96.62 125 VAL A O 1
ATOM 976 N N . ALA A 1 126 ? 3.189 12.841 -14.281 1.00 97.38 126 ALA A N 1
ATOM 977 C CA . ALA A 1 126 ? 3.446 14.104 -13.596 1.00 97.38 126 ALA A CA 1
ATOM 978 C C . ALA A 1 126 ? 3.106 14.005 -12.105 1.00 97.38 126 ALA A C 1
ATOM 980 O O . ALA A 1 126 ? 3.913 14.400 -11.254 1.00 97.38 126 ALA A O 1
ATOM 981 N N . THR A 1 127 ? 1.944 13.433 -11.786 1.00 97.75 127 THR A N 1
ATOM 982 C CA . THR A 1 127 ? 1.532 13.197 -10.402 1.00 97.75 127 THR A CA 1
ATOM 983 C C . THR A 1 127 ? 2.465 12.199 -9.727 1.00 97.75 127 THR A C 1
ATOM 985 O O . THR A 1 127 ? 2.963 12.484 -8.636 1.00 97.75 127 THR A O 1
ATOM 988 N N . SER A 1 128 ? 2.799 11.090 -10.393 1.00 97.75 128 SER A N 1
ATOM 989 C CA . SER A 1 128 ? 3.689 10.073 -9.831 1.00 97.75 128 SER A CA 1
ATOM 990 C C . SER A 1 128 ? 5.071 10.639 -9.470 1.00 97.75 128 SER A C 1
ATOM 992 O O . SER A 1 128 ? 5.513 10.527 -8.323 1.00 97.75 128 SER A O 1
ATOM 994 N N . ARG A 1 129 ? 5.710 11.388 -10.384 1.00 97.56 129 ARG A N 1
ATOM 995 C CA . ARG A 1 129 ? 7.003 12.050 -10.122 1.00 97.56 129 ARG A CA 1
ATOM 996 C C . ARG A 1 129 ? 6.938 13.049 -8.964 1.00 97.56 129 ARG A C 1
ATOM 998 O O . ARG A 1 129 ? 7.889 13.141 -8.186 1.00 97.56 129 ARG A O 1
ATOM 1005 N N . ARG A 1 130 ? 5.838 13.798 -8.820 1.00 98.06 130 ARG A N 1
ATOM 1006 C CA . ARG A 1 130 ? 5.655 14.741 -7.702 1.00 98.06 130 ARG A CA 1
ATOM 1007 C C . ARG A 1 130 ? 5.664 14.014 -6.355 1.00 98.06 130 ARG A C 1
ATOM 1009 O O . ARG A 1 130 ? 6.329 14.475 -5.427 1.00 98.06 130 ARG A O 1
ATOM 1016 N N . HIS A 1 131 ? 4.971 12.883 -6.261 1.00 98.00 131 HIS A N 1
ATOM 1017 C CA . HIS A 1 131 ? 4.913 12.080 -5.040 1.00 98.00 131 HIS A CA 1
ATOM 1018 C C . HIS A 1 131 ? 6.241 11.361 -4.751 1.00 98.00 131 HIS A C 1
ATOM 1020 O O . HIS A 1 131 ? 6.698 11.364 -3.611 1.00 98.00 131 HIS A O 1
ATOM 1026 N N . LEU A 1 132 ? 6.963 10.879 -5.770 1.00 96.19 132 LEU A N 1
ATOM 1027 C CA . LEU A 1 132 ? 8.327 10.351 -5.588 1.00 96.19 132 LEU A CA 1
ATOM 1028 C C . LEU A 1 132 ? 9.304 11.409 -5.049 1.00 96.19 132 LEU A C 1
ATOM 1030 O O . LEU A 1 132 ? 10.130 11.121 -4.178 1.00 96.19 132 LEU A O 1
ATOM 1034 N N . GLN A 1 133 ? 9.194 12.659 -5.508 1.00 95.31 133 GLN A N 1
ATOM 1035 C CA . GLN A 1 133 ? 9.985 13.770 -4.968 1.00 95.31 133 GLN A CA 1
ATOM 1036 C C . GLN A 1 133 ? 9.615 14.096 -3.517 1.00 95.31 133 GLN A C 1
ATOM 1038 O O . GLN A 1 133 ? 10.502 14.389 -2.713 1.00 95.31 133 GLN A O 1
ATOM 1043 N N . ALA A 1 134 ? 8.327 14.057 -3.168 1.00 95.25 134 ALA A N 1
ATOM 1044 C CA . ALA A 1 134 ? 7.876 14.237 -1.792 1.00 95.25 134 ALA A CA 1
ATOM 1045 C C . ALA A 1 134 ? 8.397 13.106 -0.890 1.00 95.25 134 ALA A C 1
ATOM 1047 O O . ALA A 1 134 ? 9.029 13.388 0.129 1.00 95.25 134 ALA A O 1
ATOM 1048 N N . LEU A 1 135 ? 8.265 11.848 -1.320 1.00 95.00 135 LEU A N 1
ATOM 1049 C CA . LEU A 1 135 ? 8.820 10.677 -0.642 1.00 95.00 135 LEU A CA 1
ATOM 1050 C C . LEU A 1 135 ? 10.323 10.841 -0.374 1.00 95.00 135 LEU A C 1
ATOM 1052 O O . LEU A 1 135 ? 10.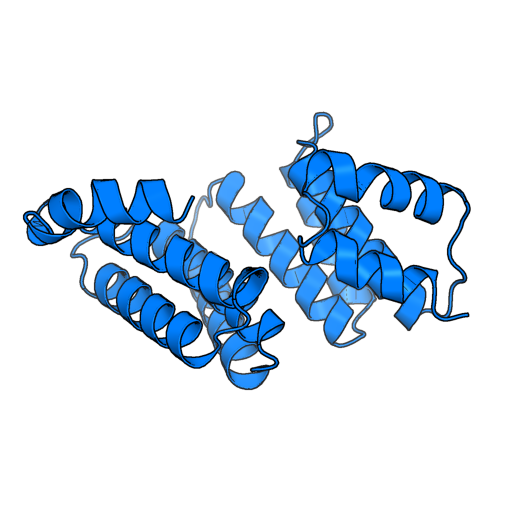773 10.669 0.759 1.00 95.00 135 LEU A O 1
ATOM 1056 N N . ALA A 1 136 ? 11.099 11.250 -1.381 1.00 92.12 136 ALA A N 1
ATOM 1057 C CA . ALA A 1 136 ? 12.534 11.486 -1.239 1.00 92.12 136 ALA A CA 1
ATOM 1058 C C . ALA A 1 136 ? 12.875 12.523 -0.151 1.00 92.12 136 ALA A C 1
ATOM 1060 O O . ALA A 1 136 ? 13.862 12.351 0.566 1.00 92.12 136 ALA A O 1
ATOM 1061 N N . ARG A 1 137 ? 12.060 13.576 0.006 1.00 92.19 137 ARG A N 1
ATOM 1062 C CA . ARG A 1 137 ? 12.241 14.585 1.067 1.00 92.19 137 ARG A CA 1
ATOM 1063 C C . ARG A 1 137 ? 11.953 14.014 2.456 1.00 92.19 137 ARG A C 1
ATOM 1065 O O . ARG A 1 137 ? 12.662 14.353 3.396 1.00 92.19 137 ARG A O 1
ATOM 1072 N N . VAL A 1 138 ? 10.950 13.142 2.587 1.00 91.25 138 VAL A N 1
ATOM 1073 C CA . VAL A 1 138 ? 10.557 12.536 3.876 1.00 91.25 138 VAL A CA 1
ATOM 1074 C C . VAL A 1 138 ? 11.521 11.425 4.318 1.00 91.25 138 VAL A C 1
ATOM 1076 O O . VAL A 1 138 ? 11.715 11.197 5.518 1.00 91.25 138 VAL A O 1
ATOM 1079 N N . LEU A 1 139 ? 12.123 10.701 3.371 1.00 87.75 139 LEU A N 1
ATOM 1080 C CA . LEU A 1 139 ? 13.115 9.665 3.677 1.00 87.75 139 LEU A CA 1
ATOM 1081 C C . LEU A 1 139 ? 14.459 10.258 4.116 1.00 87.75 139 LEU A C 1
ATOM 1083 O O . LEU A 1 139 ? 15.134 9.658 4.949 1.00 87.75 139 LEU A O 1
ATOM 1087 N N . GLY A 1 140 ? 14.831 11.427 3.588 1.00 79.38 140 GLY A N 1
ATOM 1088 C CA . GLY A 1 140 ? 16.161 11.994 3.798 1.00 79.38 140 GLY A CA 1
ATOM 1089 C C . GLY A 1 140 ? 17.257 11.224 3.039 1.00 79.38 140 GLY A C 1
ATOM 1090 O O . GLY A 1 140 ? 16.952 10.405 2.168 1.00 79.38 140 GLY A O 1
ATOM 1091 N N . PRO A 1 141 ? 18.544 11.504 3.312 1.00 71.31 141 PRO A N 1
ATOM 1092 C CA . PRO A 1 141 ? 19.668 10.910 2.581 1.00 71.31 141 PRO A CA 1
ATOM 1093 C C . PRO A 1 141 ? 19.922 9.432 2.921 1.00 71.31 141 PRO A C 1
ATOM 1095 O O . PRO A 1 141 ? 20.380 8.692 2.059 1.00 71.31 141 PRO A O 1
ATOM 1098 N N . GLU A 1 142 ? 19.578 8.978 4.127 1.00 64.75 142 GLU A N 1
ATOM 1099 C CA . GLU A 1 142 ? 19.818 7.604 4.610 1.00 64.75 142 GLU A CA 1
ATOM 1100 C C . GLU A 1 142 ? 18.731 6.597 4.179 1.00 64.75 142 GLU A C 1
ATOM 1102 O O . GLU A 1 142 ? 18.503 5.610 4.869 1.00 64.75 142 GLU A O 1
ATOM 1107 N N . ARG A 1 143 ? 18.007 6.880 3.082 1.00 67.69 143 ARG A N 1
ATOM 1108 C CA . ARG A 1 143 ? 16.787 6.176 2.631 1.00 67.69 143 ARG A CA 1
ATOM 1109 C C . ARG A 1 143 ? 16.804 4.675 2.980 1.00 67.69 143 ARG A C 1
ATOM 1111 O O . ARG A 1 143 ? 17.626 3.960 2.416 1.00 67.69 143 ARG A O 1
ATOM 1118 N N . PRO A 1 144 ? 15.889 4.176 3.836 1.00 72.31 144 PRO A N 1
ATOM 1119 C CA . PRO A 1 144 ? 15.816 2.748 4.123 1.00 72.31 144 PRO A CA 1
ATOM 1120 C C . PRO A 1 144 ? 15.608 1.934 2.843 1.00 72.31 144 PRO A C 1
ATOM 1122 O O . PRO A 1 144 ? 14.743 2.290 2.034 1.00 72.31 144 PRO A O 1
ATOM 1125 N N . ASP A 1 145 ? 16.342 0.826 2.709 1.00 76.12 145 ASP A N 1
ATOM 1126 C CA . ASP A 1 145 ? 16.399 -0.005 1.495 1.00 76.12 145 ASP A CA 1
ATOM 1127 C C . ASP A 1 145 ? 15.013 -0.388 0.952 1.00 76.12 145 ASP A C 1
ATOM 1129 O O . ASP A 1 145 ? 14.772 -0.303 -0.250 1.00 76.12 145 ASP A O 1
ATOM 1133 N N . LEU A 1 146 ? 14.058 -0.700 1.841 1.00 80.50 146 LEU A N 1
ATOM 1134 C CA . LEU A 1 146 ? 12.662 -0.996 1.484 1.00 80.50 146 LEU A CA 1
ATOM 1135 C C . LEU A 1 146 ? 12.034 0.091 0.601 1.00 80.50 146 LEU A C 1
ATOM 1137 O O . LEU A 1 146 ? 11.473 -0.208 -0.449 1.00 80.50 146 LEU A O 1
ATOM 1141 N N . TYR A 1 147 ? 12.115 1.358 1.006 1.00 85.75 147 TYR A N 1
ATOM 1142 C CA . TYR A 1 147 ? 11.489 2.438 0.240 1.00 85.75 147 TYR A CA 1
ATOM 1143 C C . TYR A 1 147 ? 12.277 2.777 -1.022 1.00 85.75 147 TYR A C 1
ATOM 1145 O O . TYR A 1 147 ? 11.686 3.263 -1.983 1.00 85.75 147 TYR A O 1
ATOM 1153 N N . ALA A 1 148 ? 13.589 2.531 -1.029 1.00 87.06 148 ALA A N 1
ATOM 1154 C CA . ALA A 1 148 ? 14.404 2.695 -2.224 1.00 87.06 148 ALA A CA 1
ATOM 1155 C C . ALA A 1 148 ? 13.991 1.689 -3.309 1.00 87.06 148 ALA A C 1
ATOM 1157 O O . ALA A 1 148 ? 13.764 2.096 -4.447 1.00 87.06 148 ALA A O 1
ATOM 1158 N N . ASP A 1 149 ? 13.801 0.417 -2.944 1.00 91.81 149 ASP A N 1
ATOM 1159 C CA . ASP A 1 149 ? 13.336 -0.617 -3.871 1.00 91.81 149 ASP A CA 1
ATOM 1160 C C . ASP A 1 149 ? 11.934 -0.299 -4.411 1.00 91.81 149 ASP A C 1
ATOM 1162 O O . ASP A 1 149 ? 11.725 -0.304 -5.623 1.00 91.81 149 ASP A O 1
ATOM 1166 N N . TRP A 1 150 ? 10.978 0.068 -3.552 1.00 92.06 150 TRP A N 1
ATOM 1167 C CA . TRP A 1 150 ? 9.637 0.433 -4.024 1.00 92.06 150 TRP A CA 1
ATOM 1168 C C . TRP A 1 150 ? 9.616 1.703 -4.880 1.00 92.06 150 TRP A C 1
ATOM 1170 O O . TRP A 1 150 ? 8.880 1.759 -5.862 1.00 92.06 150 TRP A O 1
ATOM 1180 N N . ALA A 1 151 ? 10.427 2.715 -4.562 1.00 92.81 151 ALA A N 1
ATOM 1181 C CA . ALA A 1 151 ? 10.540 3.901 -5.407 1.00 92.81 151 ALA A CA 1
ATOM 1182 C C . ALA A 1 151 ? 11.120 3.552 -6.787 1.00 92.81 151 ALA A C 1
ATOM 1184 O O . ALA A 1 151 ? 10.582 3.993 -7.800 1.00 92.81 151 ALA A O 1
ATOM 1185 N N . GLN A 1 152 ? 12.161 2.712 -6.841 1.00 92.88 152 GLN A N 1
ATOM 1186 C CA . GLN A 1 152 ? 12.742 2.238 -8.099 1.00 92.88 152 GLN A CA 1
ATOM 1187 C C . GLN A 1 152 ? 11.747 1.393 -8.910 1.00 92.88 152 GLN A C 1
ATOM 1189 O O . GLN A 1 152 ? 11.687 1.504 -10.134 1.00 92.88 152 GLN A O 1
ATOM 1194 N N . TYR A 1 153 ? 10.918 0.594 -8.241 1.00 94.25 153 TYR A N 1
ATOM 1195 C CA . TYR A 1 153 ? 9.825 -0.133 -8.880 1.00 94.25 153 TYR A CA 1
ATOM 1196 C C . TYR A 1 153 ? 8.806 0.803 -9.544 1.00 94.25 153 TYR A C 1
ATOM 1198 O O . TYR A 1 153 ? 8.427 0.576 -10.695 1.00 94.25 153 TYR A O 1
ATOM 1206 N N . VAL A 1 154 ? 8.404 1.885 -8.869 1.00 95.19 154 VAL A N 1
ATOM 1207 C CA . VAL A 1 154 ? 7.507 2.893 -9.459 1.00 95.19 154 VAL A CA 1
ATOM 1208 C C . VAL A 1 154 ? 8.182 3.614 -10.633 1.00 95.19 154 VAL A C 1
ATOM 1210 O O . VAL A 1 154 ? 7.555 3.793 -11.676 1.00 95.19 154 VAL A O 1
ATOM 1213 N N . GLU A 1 155 ? 9.468 3.957 -10.529 1.00 94.31 155 GLU A N 1
ATOM 1214 C CA . GLU A 1 155 ? 10.239 4.530 -11.647 1.00 94.31 155 GLU A CA 1
ATOM 1215 C C . GLU A 1 155 ? 10.288 3.587 -12.863 1.00 94.31 155 GLU A C 1
ATOM 1217 O O . GLU A 1 155 ? 10.200 4.030 -14.012 1.00 94.31 155 GLU A O 1
ATOM 1222 N N . LEU A 1 156 ? 10.367 2.271 -12.641 1.00 93.75 156 LEU A N 1
ATOM 1223 C CA . LEU A 1 156 ? 10.308 1.281 -13.716 1.00 93.75 156 LEU A CA 1
ATOM 1224 C C . LEU A 1 156 ? 8.911 1.199 -14.359 1.00 93.75 156 LEU A C 1
ATOM 1226 O O . LEU A 1 156 ? 8.813 1.072 -15.583 1.00 93.75 156 LEU A O 1
ATOM 1230 N N . LYS A 1 157 ? 7.829 1.319 -13.573 1.00 93.00 157 LYS A N 1
ATOM 1231 C CA . LYS A 1 157 ? 6.462 1.450 -14.113 1.00 93.00 157 LYS A CA 1
ATOM 1232 C C . LYS A 1 157 ? 6.351 2.684 -15.014 1.00 93.00 157 LYS A C 1
ATOM 1234 O O . LYS A 1 157 ? 5.902 2.568 -16.155 1.00 93.00 157 LYS A O 1
ATOM 1239 N N . LEU A 1 158 ? 6.828 3.841 -14.547 1.00 94.38 158 LEU A N 1
ATOM 1240 C CA . LEU A 1 158 ? 6.826 5.087 -15.324 1.00 94.38 158 LEU A CA 1
ATOM 1241 C C . LEU A 1 158 ? 7.625 4.973 -16.616 1.00 94.38 158 LEU A C 1
ATOM 1243 O O . LEU A 1 158 ? 7.141 5.372 -17.670 1.00 94.38 158 LEU A O 1
ATOM 1247 N N . ALA A 1 159 ? 8.811 4.371 -16.554 1.00 92.31 159 ALA A N 1
ATOM 1248 C CA . ALA A 1 159 ? 9.637 4.132 -17.728 1.00 92.31 159 ALA A CA 1
ATOM 1249 C C . ALA A 1 159 ? 8.875 3.387 -18.828 1.00 92.31 159 ALA A C 1
ATOM 1251 O O . ALA A 1 159 ? 8.984 3.735 -20.001 1.00 92.31 159 ALA A O 1
ATOM 1252 N N . ARG A 1 160 ? 8.061 2.395 -18.454 1.00 90.06 160 ARG A N 1
ATOM 1253 C CA . ARG A 1 160 ? 7.224 1.661 -19.404 1.00 90.06 160 ARG A CA 1
ATOM 1254 C C . ARG A 1 160 ? 6.124 2.533 -20.005 1.00 90.06 160 ARG A C 1
ATOM 1256 O O . ARG A 1 160 ? 5.915 2.459 -21.215 1.00 90.06 160 ARG A O 1
ATOM 1263 N N . VAL A 1 161 ? 5.450 3.349 -19.192 1.00 91.62 161 VAL A N 1
ATOM 1264 C CA . VAL A 1 161 ? 4.444 4.320 -19.668 1.00 91.62 161 VAL A CA 1
ATOM 1265 C C . VAL A 1 161 ? 5.079 5.317 -20.645 1.00 91.62 161 VAL A C 1
ATOM 1267 O O . VAL A 1 161 ? 4.498 5.639 -21.674 1.00 91.62 161 VAL A O 1
ATOM 1270 N N . GLU A 1 162 ? 6.308 5.746 -20.367 1.00 92.50 162 GLU A N 1
ATOM 1271 C CA . GLU A 1 162 ? 7.102 6.643 -21.214 1.00 92.50 162 GLU A CA 1
ATOM 1272 C C . GLU A 1 162 ? 7.771 5.927 -22.409 1.00 92.50 162 GLU A C 1
ATOM 1274 O O . GLU A 1 162 ? 8.525 6.550 -23.157 1.00 92.50 162 GLU A O 1
ATOM 1279 N N . HIS A 1 163 ? 7.532 4.623 -22.601 1.00 91.19 163 HIS A N 1
ATOM 1280 C CA . HIS A 1 163 ? 8.170 3.782 -23.625 1.00 91.19 163 HIS A CA 1
ATOM 1281 C C . HIS A 1 163 ? 9.713 3.794 -23.592 1.00 91.19 163 HIS A C 1
ATOM 1283 O O . HIS A 1 163 ? 10.385 3.542 -24.598 1.00 91.19 163 HIS A O 1
ATOM 1289 N N . ARG A 1 164 ? 10.298 4.061 -22.422 1.00 92.88 164 ARG A N 1
ATOM 1290 C CA . ARG A 1 164 ? 11.735 3.977 -22.171 1.00 92.88 164 ARG A CA 1
ATOM 1291 C C . ARG A 1 164 ? 12.144 2.512 -22.036 1.00 92.88 164 ARG A C 1
ATOM 1293 O O . ARG A 1 164 ? 11.599 1.767 -21.225 1.00 92.88 164 ARG A O 1
ATOM 1300 N N . LYS A 1 165 ? 13.179 2.111 -22.778 1.00 89.81 165 LYS A N 1
ATOM 1301 C CA . LYS A 1 165 ? 13.789 0.785 -22.615 1.00 89.81 165 LYS A CA 1
ATOM 1302 C C . LYS A 1 165 ? 14.457 0.649 -21.234 1.00 89.81 165 LYS A C 1
ATOM 1304 O O . LYS A 1 165 ? 15.088 1.613 -20.782 1.00 89.81 165 LYS A O 1
ATOM 1309 N N . PRO A 1 166 ? 14.386 -0.531 -20.590 1.00 91.62 166 PRO A N 1
ATOM 1310 C CA . PRO A 1 166 ? 15.141 -0.808 -19.372 1.00 91.62 166 PRO A CA 1
ATOM 1311 C C . PRO A 1 166 ? 16.646 -0.600 -19.582 1.00 91.62 166 PRO A C 1
ATOM 1313 O O . PRO A 1 166 ? 17.209 -1.023 -20.596 1.00 91.62 166 PRO A O 1
ATOM 1316 N N . THR A 1 167 ? 17.286 0.063 -18.625 1.00 93.06 167 THR A N 1
ATOM 1317 C CA . THR A 1 167 ? 18.738 0.284 -18.587 1.00 93.06 167 THR A CA 1
ATOM 1318 C C . THR A 1 167 ? 19.456 -0.901 -17.948 1.00 93.06 167 THR A C 1
ATOM 1320 O O . THR A 1 167 ? 18.825 -1.783 -17.370 1.00 93.06 167 THR A O 1
ATOM 1323 N N . GLU A 1 168 ? 20.789 -0.917 -18.015 1.00 93.06 168 GLU A N 1
ATOM 1324 C CA . GLU A 1 168 ? 21.577 -1.915 -17.285 1.00 93.06 168 GLU A CA 1
ATOM 1325 C C . GLU A 1 168 ? 21.395 -1.782 -15.768 1.00 93.06 168 GLU A C 1
ATOM 1327 O O . GLU A 1 168 ? 21.189 -2.781 -15.091 1.00 93.06 168 GLU A O 1
ATOM 1332 N N . ALA A 1 169 ? 21.325 -0.550 -15.254 1.00 91.94 169 ALA A N 1
ATOM 1333 C CA . ALA A 1 169 ? 21.038 -0.298 -13.844 1.00 91.94 169 ALA A CA 1
ATOM 1334 C C . ALA A 1 169 ? 19.670 -0.863 -13.413 1.00 91.94 169 ALA A C 1
ATOM 1336 O O . ALA A 1 169 ? 19.560 -1.427 -12.327 1.00 91.94 169 ALA A O 1
ATOM 1337 N N . ASP A 1 170 ? 18.640 -0.775 -14.270 1.00 93.12 170 ASP A N 1
ATOM 1338 C CA . ASP A 1 170 ? 17.326 -1.381 -13.993 1.00 93.12 170 ASP A CA 1
ATOM 1339 C C . ASP A 1 170 ? 17.438 -2.916 -13.860 1.00 93.12 170 ASP A C 1
ATOM 1341 O O . ASP A 1 170 ? 16.803 -3.515 -12.992 1.00 93.12 170 ASP A O 1
ATOM 1345 N N . ARG A 1 171 ? 18.269 -3.559 -14.694 1.00 92.50 171 ARG A N 1
ATOM 1346 C CA . ARG A 1 171 ? 18.501 -5.015 -14.657 1.00 92.50 171 ARG A CA 1
ATOM 1347 C C . ARG A 1 171 ? 19.320 -5.444 -13.447 1.00 92.50 171 ARG A C 1
ATOM 1349 O O . ARG A 1 171 ? 18.953 -6.415 -12.794 1.00 92.50 171 ARG A O 1
ATOM 1356 N N . GLU A 1 172 ? 20.394 -4.726 -13.130 1.00 92.62 172 GLU A N 1
ATOM 1357 C CA . GLU A 1 172 ? 21.220 -4.983 -11.945 1.00 92.62 172 GLU A CA 1
ATOM 1358 C C . GLU A 1 172 ? 20.396 -4.854 -10.660 1.00 92.62 172 GLU A C 1
ATOM 1360 O O . GLU A 1 172 ? 20.449 -5.725 -9.787 1.00 92.62 172 GLU A O 1
ATOM 1365 N N . TRP A 1 173 ? 19.576 -3.801 -10.568 1.00 93.50 173 TRP A N 1
ATOM 1366 C CA . TRP A 1 173 ? 18.647 -3.615 -9.460 1.00 93.50 173 TRP A CA 1
ATOM 1367 C C . TRP A 1 173 ? 17.676 -4.797 -9.331 1.00 93.50 173 TRP A C 1
ATOM 1369 O O . TRP A 1 173 ? 17.558 -5.363 -8.237 1.00 93.50 173 TRP A O 1
ATOM 1379 N N . GLN A 1 174 ? 17.034 -5.204 -10.436 1.00 93.56 174 GLN A N 1
ATOM 1380 C CA . GLN A 1 174 ? 16.062 -6.301 -10.450 1.00 93.56 174 GLN A CA 1
ATOM 1381 C C . GLN A 1 174 ? 16.694 -7.653 -10.097 1.00 93.56 174 GLN A C 1
ATOM 1383 O O . GLN A 1 174 ? 16.101 -8.412 -9.329 1.00 93.56 174 GLN A O 1
ATOM 1388 N N . ALA A 1 175 ? 17.910 -7.933 -10.573 1.00 91.31 175 ALA A N 1
ATOM 1389 C CA . ALA A 1 175 ? 18.628 -9.169 -10.268 1.00 91.31 175 ALA A CA 1
ATOM 1390 C C . ALA A 1 175 ? 18.872 -9.348 -8.757 1.00 91.31 175 ALA A C 1
ATOM 1392 O O . ALA A 1 175 ? 18.849 -10.468 -8.246 1.00 91.31 175 ALA A O 1
ATOM 1393 N N . GLY A 1 176 ? 19.056 -8.245 -8.023 1.00 92.12 176 GLY A N 1
ATOM 1394 C CA . GLY A 1 176 ? 19.220 -8.270 -6.570 1.00 92.12 176 GLY A CA 1
ATOM 1395 C C . GLY A 1 176 ? 17.915 -8.390 -5.772 1.00 92.12 176 GLY A C 1
ATOM 1396 O O . GLY A 1 176 ? 17.970 -8.706 -4.581 1.00 92.12 176 GLY A O 1
ATOM 1397 N N . LEU A 1 177 ? 16.745 -8.149 -6.377 1.00 91.94 177 LEU A N 1
ATOM 1398 C CA . LEU A 1 177 ? 15.478 -8.108 -5.635 1.00 91.94 177 LEU A CA 1
ATOM 1399 C C . LEU A 1 177 ? 15.097 -9.466 -5.049 1.00 91.94 177 LEU A C 1
ATOM 1401 O O . LEU A 1 177 ? 14.659 -9.521 -3.904 1.00 91.94 177 LEU A O 1
ATOM 1405 N N . ALA A 1 178 ? 15.293 -10.562 -5.787 1.00 89.50 178 ALA A N 1
ATOM 1406 C CA . ALA A 1 178 ? 14.914 -11.895 -5.314 1.00 89.50 178 ALA A CA 1
ATOM 1407 C C . ALA A 1 178 ? 15.661 -12.292 -4.028 1.00 89.50 178 ALA A C 1
ATOM 1409 O O . ALA A 1 178 ? 15.089 -12.950 -3.163 1.00 89.50 178 ALA A O 1
ATOM 1410 N N . GLN A 1 179 ? 16.912 -11.848 -3.865 1.00 90.06 179 GLN A N 1
ATOM 1411 C CA . GLN A 1 179 ? 17.683 -12.076 -2.642 1.00 90.06 179 GLN A CA 1
ATOM 1412 C C . GLN A 1 179 ? 17.153 -11.254 -1.457 1.00 90.06 179 GLN A C 1
ATOM 1414 O O . GLN A 1 179 ? 17.199 -11.727 -0.324 1.00 90.06 179 GLN A O 1
ATOM 1419 N N . ARG A 1 180 ? 16.662 -10.031 -1.704 1.00 90.06 180 ARG A N 1
ATOM 1420 C CA . ARG A 1 180 ? 16.162 -9.122 -0.657 1.00 90.06 180 ARG A CA 1
ATOM 1421 C C . ARG A 1 180 ? 14.720 -9.420 -0.239 1.00 90.06 180 ARG A C 1
ATOM 1423 O O . ARG A 1 180 ? 14.407 -9.326 0.943 1.00 90.06 180 ARG A O 1
ATOM 1430 N N . TRP A 1 181 ? 13.866 -9.787 -1.193 1.00 86.75 181 TRP A N 1
ATOM 1431 C CA . TRP A 1 181 ? 12.411 -9.896 -1.010 1.00 86.75 181 TRP A CA 1
ATOM 1432 C C . TRP A 1 181 ? 11.873 -11.327 -1.101 1.00 86.75 181 TRP A C 1
ATOM 1434 O O . TRP A 1 181 ? 10.742 -11.575 -0.693 1.00 86.75 181 TRP A O 1
ATOM 1444 N N . GLY A 1 182 ? 12.668 -12.272 -1.610 1.00 87.56 182 GLY A N 1
ATOM 1445 C CA . GLY A 1 182 ? 12.192 -13.597 -2.005 1.00 87.56 182 GLY A CA 1
ATOM 1446 C C . GLY A 1 182 ? 11.596 -13.595 -3.416 1.00 87.56 182 GLY A C 1
ATOM 1447 O O . GLY A 1 182 ? 11.085 -12.585 -3.891 1.00 87.56 182 GLY A O 1
ATOM 1448 N N . ALA A 1 183 ? 11.677 -14.734 -4.108 1.00 86.50 183 ALA A N 1
ATOM 1449 C CA . ALA A 1 183 ? 11.299 -14.841 -5.521 1.00 86.50 183 ALA A CA 1
ATOM 1450 C C . ALA A 1 183 ? 9.804 -14.584 -5.792 1.00 86.50 183 ALA A C 1
ATOM 1452 O O . ALA A 1 183 ? 9.452 -14.093 -6.864 1.00 86.50 183 ALA A O 1
ATOM 1453 N N . ASP A 1 184 ? 8.947 -14.880 -4.814 1.00 82.31 184 ASP A N 1
ATOM 1454 C CA . ASP A 1 184 ? 7.491 -14.791 -4.961 1.00 82.31 184 ASP A CA 1
ATOM 1455 C C . ASP A 1 184 ? 6.940 -13.385 -4.685 1.00 82.31 184 ASP A C 1
ATOM 1457 O O . ASP A 1 184 ? 5.774 -13.108 -4.969 1.00 82.31 184 ASP A O 1
ATOM 1461 N N . ALA A 1 185 ? 7.774 -12.471 -4.176 1.00 84.06 185 ALA A N 1
ATOM 1462 C CA . ALA A 1 185 ? 7.357 -11.107 -3.893 1.00 84.06 185 ALA A CA 1
ATOM 1463 C C . ALA A 1 185 ? 6.853 -10.403 -5.163 1.00 84.06 185 ALA A C 1
ATOM 1465 O O . ALA A 1 185 ? 7.463 -10.479 -6.233 1.00 84.06 185 ALA A O 1
ATOM 1466 N N . GLU A 1 186 ? 5.759 -9.653 -5.036 1.00 84.31 186 GLU A N 1
ATOM 1467 C CA . GLU A 1 186 ? 5.143 -8.919 -6.146 1.00 84.31 186 GLU A CA 1
ATOM 1468 C C . GLU A 1 186 ? 6.152 -8.016 -6.873 1.00 84.31 186 GLU A C 1
ATOM 1470 O O . GLU A 1 186 ? 6.260 -8.078 -8.099 1.00 84.31 186 GLU A O 1
ATOM 1475 N N . ILE A 1 187 ? 6.963 -7.260 -6.123 1.00 88.69 187 ILE A N 1
ATOM 1476 C CA . ILE A 1 187 ? 8.006 -6.389 -6.679 1.00 88.69 187 ILE A CA 1
ATOM 1477 C C . ILE A 1 187 ? 8.998 -7.159 -7.563 1.00 88.69 187 ILE A C 1
ATOM 1479 O O . ILE A 1 187 ? 9.440 -6.632 -8.581 1.00 88.69 187 ILE A O 1
ATOM 1483 N N . VAL A 1 188 ? 9.310 -8.419 -7.238 1.00 90.88 188 VAL A N 1
ATOM 1484 C CA . VAL A 1 188 ? 10.187 -9.288 -8.040 1.00 90.88 188 VAL A CA 1
ATOM 1485 C C . VAL A 1 188 ? 9.461 -9.760 -9.293 1.00 90.88 188 VAL A C 1
ATOM 1487 O O . VAL A 1 188 ? 9.981 -9.611 -10.402 1.00 90.88 188 VAL A O 1
ATOM 1490 N N . ARG A 1 189 ? 8.244 -10.296 -9.153 1.00 89.62 189 ARG A N 1
ATOM 1491 C CA . ARG A 1 189 ? 7.482 -10.830 -10.293 1.00 89.62 189 ARG A CA 1
ATOM 1492 C C . ARG A 1 189 ? 7.167 -9.747 -11.320 1.00 89.62 189 ARG A C 1
ATOM 1494 O O . ARG A 1 189 ? 7.417 -9.939 -12.511 1.00 89.62 189 ARG A O 1
ATOM 1501 N N . VAL A 1 190 ? 6.650 -8.605 -10.872 1.00 88.50 190 VAL A N 1
ATOM 1502 C CA . VAL A 1 190 ? 6.224 -7.526 -11.767 1.00 88.50 190 VAL A CA 1
ATOM 1503 C C . VAL A 1 190 ? 7.434 -6.832 -12.388 1.00 88.50 190 VAL A C 1
ATOM 1505 O O . VAL A 1 190 ? 7.445 -6.636 -13.601 1.00 88.50 190 VAL A O 1
ATOM 1508 N N . SER A 1 191 ? 8.501 -6.541 -11.631 1.00 91.56 191 SER A N 1
ATOM 1509 C CA . SER A 1 191 ? 9.721 -5.965 -12.229 1.00 91.56 191 SER A CA 1
ATOM 1510 C C . SER A 1 191 ? 10.339 -6.877 -13.295 1.00 91.56 191 SER A C 1
ATOM 1512 O O . SER A 1 191 ? 10.757 -6.389 -14.344 1.00 91.56 191 SER A O 1
ATOM 1514 N N . THR A 1 192 ? 10.309 -8.200 -13.096 1.00 92.19 192 THR A N 1
ATOM 1515 C CA . THR A 1 192 ? 10.750 -9.179 -14.105 1.00 92.19 192 THR A CA 1
ATOM 1516 C C . THR A 1 192 ? 9.948 -9.049 -15.402 1.00 92.19 192 THR A C 1
ATOM 1518 O O . THR A 1 192 ? 10.525 -9.014 -16.488 1.00 92.19 192 THR A O 1
ATOM 1521 N N . GLN A 1 193 ? 8.620 -8.923 -15.310 1.00 89.94 193 GLN A N 1
ATOM 1522 C CA . GLN A 1 193 ? 7.752 -8.722 -16.476 1.00 89.94 193 GLN A CA 1
ATOM 1523 C C . GLN A 1 193 ? 7.982 -7.362 -17.147 1.00 89.94 193 GLN A C 1
ATOM 1525 O O . GLN A 1 193 ? 7.957 -7.261 -18.376 1.00 89.94 193 GLN A O 1
ATOM 1530 N N . LEU A 1 194 ? 8.213 -6.313 -16.355 1.00 89.19 194 LEU A N 1
ATOM 1531 C CA . LEU A 1 194 ? 8.495 -4.970 -16.858 1.00 89.19 194 LEU A CA 1
ATOM 1532 C C . LEU A 1 194 ? 9.818 -4.919 -17.635 1.00 89.19 194 LEU A C 1
ATOM 1534 O O . LEU A 1 194 ? 9.878 -4.250 -18.662 1.00 89.19 194 LEU A O 1
ATOM 1538 N N . ILE A 1 195 ? 10.841 -5.654 -17.191 1.00 89.06 195 ILE A N 1
ATOM 1539 C CA . ILE A 1 195 ? 12.140 -5.740 -17.876 1.00 89.06 195 ILE A CA 1
ATOM 1540 C C . ILE A 1 195 ? 12.096 -6.683 -19.086 1.00 89.06 195 ILE A C 1
ATOM 1542 O O . ILE A 1 195 ? 12.690 -6.380 -20.124 1.00 89.06 195 ILE A O 1
ATOM 1546 N N . GLY A 1 196 ? 11.419 -7.827 -18.953 1.00 79.62 196 GLY A N 1
ATOM 1547 C CA . GLY A 1 196 ? 11.381 -8.883 -19.966 1.00 79.62 196 GLY A CA 1
ATOM 1548 C C . GLY A 1 196 ? 10.469 -8.600 -21.163 1.00 79.62 196 GLY A C 1
ATOM 1549 O O . GLY A 1 196 ? 10.655 -9.203 -22.215 1.00 79.62 196 GLY A O 1
ATOM 1550 N N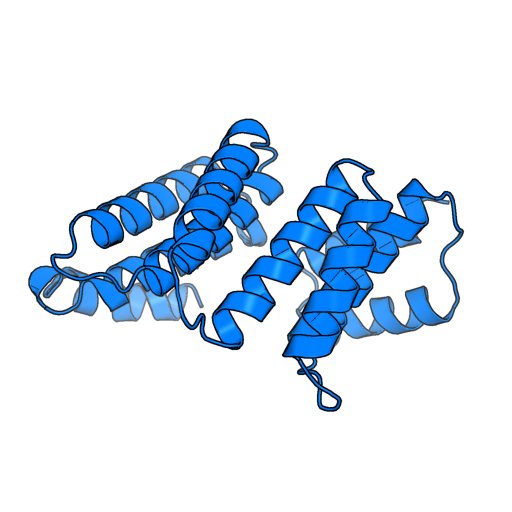 . ALA A 1 197 ? 9.505 -7.686 -21.036 1.00 62.56 197 ALA A N 1
ATOM 1551 C CA . ALA A 1 197 ? 8.646 -7.268 -22.141 1.00 62.56 197 ALA A CA 1
ATOM 1552 C C . ALA A 1 197 ? 9.394 -6.308 -23.090 1.00 62.56 197 ALA A C 1
ATOM 1554 O O . ALA A 1 197 ? 9.223 -5.092 -23.004 1.00 62.56 197 ALA A O 1
ATOM 1555 N N . ASN A 1 198 ? 10.232 -6.854 -23.976 1.00 48.84 198 ASN A N 1
ATOM 1556 C CA . ASN A 1 198 ? 10.787 -6.165 -25.149 1.00 48.84 198 ASN A CA 1
ATOM 1557 C C . ASN A 1 198 ? 10.536 -6.980 -26.417 1.00 48.84 198 ASN A C 1
ATOM 1559 O O . ASN A 1 198 ? 10.870 -8.184 -26.406 1.00 48.84 198 ASN A O 1
#